Protein AF-M6GFG1-F1 (afdb_monomer_lite)

Organism: NCBI:txid1001590

pLDDT: mean 89.14, std 8.9, range [51.75, 98.5]

Sequence (335 aa):
MTEHFSYLADSPSADQTLRLFIDKIDKQEMEIDEENFELNLYFKDYDLILKCGPPISQLPTEYLNWPVSFQEKLAKHEYIKIDEYDLYLGDHGGFLPNYLTNAGKNWPAHASDVYSPLTESNNWWIYSPEEKNSLGEKQLYFFDHSLGVPETSGDINIGALFLNRLKNIFEEEDINRQNEPLITRIVTDVIAETYQQLDHFLTSSKYTEAKSFAITKITELKNDFRTRHEADKINGVSLEKNFPERFVADLLALAANTKDVECFQMAFGLLEGDLKNPRIHFNAACYHALTNNKESLLKSVRLARALGQPSSSFRMERDFKEFRRDPDFEKAISS

Structure (mmCIF, N/CA/C/O backbone):
data_AF-M6GFG1-F1
#
_entry.id   AF-M6GFG1-F1
#
loop_
_atom_site.group_PDB
_atom_site.id
_atom_site.type_symbol
_atom_site.label_atom_id
_atom_site.label_alt_id
_atom_site.label_comp_id
_atom_site.label_asym_id
_atom_site.label_entity_id
_atom_site.label_seq_id
_atom_site.pdbx_PDB_ins_code
_atom_site.Cartn_x
_atom_site.Cartn_y
_atom_site.Cartn_z
_atom_site.occupancy
_atom_site.B_iso_or_equiv
_atom_site.auth_seq_id
_atom_site.auth_comp_id
_atom_site.auth_asym_id
_atom_site.auth_atom_id
_atom_site.pdbx_PDB_model_num
ATOM 1 N N . MET A 1 1 ? 7.551 9.973 19.229 1.00 84.50 1 MET A N 1
ATOM 2 C CA . MET A 1 1 ? 6.690 9.008 18.508 1.00 84.50 1 MET A CA 1
ATOM 3 C C . MET A 1 1 ? 5.608 8.410 19.391 1.00 84.50 1 MET A C 1
ATOM 5 O O . MET A 1 1 ? 4.460 8.704 19.120 1.00 84.50 1 MET A O 1
ATOM 9 N N . THR A 1 2 ? 5.912 7.645 20.449 1.00 90.56 2 THR A N 1
ATOM 10 C CA . THR A 1 2 ? 4.858 7.084 21.326 1.00 90.56 2 THR A CA 1
ATOM 11 C C . THR A 1 2 ? 3.934 8.162 21.894 1.00 90.56 2 THR A C 1
ATOM 13 O O . THR A 1 2 ? 2.724 8.014 21.842 1.00 90.56 2 THR A O 1
ATOM 16 N N . GLU A 1 3 ? 4.494 9.284 22.352 1.00 93.00 3 GLU A N 1
ATOM 17 C CA . GLU A 1 3 ? 3.710 10.445 22.795 1.00 93.00 3 GLU A CA 1
ATOM 18 C C . GLU A 1 3 ? 2.869 11.051 21.661 1.00 93.00 3 GLU A C 1
ATOM 20 O O . GLU A 1 3 ? 1.694 11.345 21.859 1.00 93.00 3 GLU A O 1
ATOM 25 N N . HIS A 1 4 ? 3.440 11.161 20.455 1.00 93.75 4 HIS A N 1
ATOM 26 C CA . HIS A 1 4 ? 2.755 11.695 19.272 1.00 93.75 4 HIS A CA 1
ATOM 27 C C . HIS A 1 4 ? 1.515 10.875 18.908 1.00 93.75 4 HIS A C 1
ATOM 29 O O . HIS A 1 4 ? 0.481 11.464 18.636 1.00 93.75 4 HIS A O 1
ATOM 35 N N . PHE A 1 5 ? 1.602 9.543 18.975 1.00 96.50 5 PHE A N 1
ATOM 36 C CA . PHE A 1 5 ? 0.506 8.615 18.668 1.00 96.50 5 PHE A CA 1
ATOM 37 C C . PHE A 1 5 ? -0.324 8.192 19.893 1.00 96.50 5 PHE A C 1
ATOM 39 O O . PHE A 1 5 ? -1.181 7.319 19.779 1.00 96.50 5 PHE A O 1
ATOM 46 N N . SER A 1 6 ? -0.107 8.796 21.067 1.00 96.31 6 SER A N 1
ATOM 47 C CA . SER A 1 6 ? -0.808 8.417 22.308 1.00 96.31 6 SER A CA 1
ATOM 48 C C . SER A 1 6 ? -2.330 8.561 22.225 1.00 96.31 6 SER A C 1
ATOM 50 O O . SER A 1 6 ? -3.046 7.810 22.877 1.00 96.31 6 SER A O 1
ATOM 52 N N . TYR A 1 7 ? -2.830 9.438 21.350 1.00 95.69 7 TYR A N 1
ATOM 53 C CA . TYR A 1 7 ? -4.257 9.602 21.061 1.00 95.69 7 TYR A CA 1
ATOM 54 C C . TYR A 1 7 ? -4.913 8.335 20.473 1.00 95.69 7 TYR A C 1
ATOM 56 O O . TYR A 1 7 ? -6.136 8.249 20.412 1.00 95.69 7 TYR A O 1
ATOM 64 N N . LEU A 1 8 ? -4.136 7.347 20.005 1.00 97.25 8 LEU A N 1
ATOM 65 C CA . LEU A 1 8 ? -4.639 6.029 19.604 1.00 97.25 8 LEU A CA 1
ATOM 66 C C . LEU A 1 8 ? -4.894 5.106 20.805 1.00 97.25 8 LEU A C 1
ATOM 68 O O . LEU A 1 8 ? -5.713 4.204 20.702 1.00 97.25 8 LEU A O 1
ATOM 72 N N . ALA A 1 9 ? -4.233 5.317 21.942 1.00 96.75 9 ALA A N 1
ATOM 73 C CA . ALA A 1 9 ? -4.402 4.504 23.144 1.00 96.75 9 ALA A CA 1
ATOM 74 C C . ALA A 1 9 ? -5.570 5.013 24.014 1.00 96.75 9 ALA A C 1
ATOM 76 O O . ALA A 1 9 ? -5.409 5.333 25.186 1.00 96.75 9 ALA A O 1
ATOM 77 N N . ASP A 1 10 ? -6.763 5.097 23.423 1.00 96.00 10 ASP A N 1
ATOM 78 C CA . ASP A 1 10 ? -7.965 5.713 24.010 1.00 96.00 10 ASP A CA 1
ATOM 79 C C . ASP A 1 10 ? -8.865 4.737 24.793 1.00 96.00 10 ASP A C 1
ATOM 81 O O . ASP A 1 10 ? -9.985 5.084 25.165 1.00 96.00 10 ASP A O 1
ATOM 85 N N . SER A 1 11 ? -8.392 3.512 25.049 1.00 95.75 11 SER A N 1
ATOM 86 C CA . SER A 1 11 ? -9.090 2.485 25.837 1.00 95.75 11 SER A CA 1
ATOM 87 C C . SER A 1 11 ? -8.118 1.731 26.754 1.00 95.75 11 SER A C 1
ATOM 89 O O . SER A 1 11 ? -6.913 1.704 26.478 1.00 95.75 11 SER A O 1
ATOM 91 N N . PRO A 1 12 ? -8.604 1.070 27.825 1.00 92.31 12 PRO A N 1
ATOM 92 C CA . PRO A 1 12 ? -7.760 0.268 28.706 1.00 92.31 12 PRO A CA 1
ATOM 93 C C . PRO A 1 12 ? -6.881 -0.731 27.941 1.00 92.31 12 PRO A C 1
ATOM 95 O O . PRO A 1 12 ? -7.317 -1.352 26.975 1.00 92.31 12 PRO A O 1
ATOM 98 N N . SER A 1 13 ? -5.634 -0.886 28.391 1.00 86.69 13 SER A N 1
ATOM 99 C CA . SER A 1 13 ? -4.621 -1.786 27.810 1.00 86.69 13 SER A CA 1
ATOM 100 C C . SER A 1 13 ? -4.095 -1.416 26.413 1.00 86.69 13 SER A C 1
ATOM 102 O O . SER A 1 13 ? -3.121 -2.028 25.968 1.00 86.69 13 SER A O 1
ATOM 104 N N . ALA A 1 14 ? -4.634 -0.387 25.751 1.00 94.38 14 ALA A N 1
ATOM 105 C CA . ALA A 1 14 ? -4.185 0.029 24.421 1.00 94.38 14 ALA A CA 1
ATOM 106 C C . ALA A 1 14 ? -2.756 0.609 24.409 1.00 94.38 14 ALA A C 1
ATOM 108 O O . ALA A 1 14 ? -2.054 0.488 23.406 1.00 94.38 14 ALA A O 1
ATOM 109 N N . ASP A 1 15 ? -2.275 1.153 25.535 1.00 94.62 15 ASP A N 1
ATOM 110 C CA . ASP A 1 15 ? -0.899 1.650 25.686 1.00 94.62 15 ASP A CA 1
ATOM 111 C C . ASP A 1 15 ? 0.164 0.595 25.360 1.00 94.62 15 ASP A C 1
ATOM 113 O O . ASP A 1 15 ? 1.217 0.908 24.797 1.00 94.62 15 ASP A O 1
ATOM 117 N N . GLN A 1 16 ? -0.085 -0.663 25.735 1.00 92.94 16 GLN A N 1
ATOM 118 C CA . GLN A 1 16 ? 0.856 -1.749 25.476 1.00 92.94 16 GLN A CA 1
ATOM 119 C C . GLN A 1 16 ? 0.898 -2.076 23.982 1.00 92.94 16 GLN A C 1
ATOM 121 O O . GLN A 1 16 ? 1.985 -2.202 23.418 1.00 92.94 16 GLN A O 1
ATOM 126 N N . THR A 1 17 ? -0.267 -2.156 23.335 1.00 93.94 17 THR A N 1
ATOM 127 C CA . THR A 1 17 ? -0.373 -2.385 21.889 1.00 93.94 17 THR A CA 1
ATOM 128 C C . THR A 1 17 ? 0.273 -1.245 21.104 1.00 93.94 17 THR A C 1
ATOM 130 O O . THR A 1 17 ? 1.043 -1.503 20.182 1.00 93.94 17 THR A O 1
ATOM 133 N N . LEU A 1 18 ? 0.062 0.009 21.522 1.00 96.75 18 LEU A N 1
ATOM 134 C CA . LEU A 1 18 ? 0.711 1.171 20.917 1.00 96.75 18 LEU A CA 1
ATOM 135 C C . LEU A 1 18 ? 2.239 1.079 21.000 1.00 96.75 18 LEU A C 1
ATOM 137 O O . LEU A 1 18 ? 2.927 1.372 20.028 1.00 96.75 18 LEU A O 1
ATOM 141 N N . ARG A 1 19 ? 2.803 0.670 22.141 1.00 94.69 19 ARG A N 1
ATOM 142 C CA . ARG A 1 19 ? 4.264 0.523 22.274 1.00 94.69 19 ARG A CA 1
ATOM 143 C C . ARG A 1 19 ? 4.815 -0.546 21.335 1.00 94.69 19 ARG A C 1
ATOM 145 O O . ARG A 1 19 ? 5.785 -0.269 20.639 1.00 94.69 19 ARG A O 1
ATOM 152 N N . LEU A 1 20 ? 4.164 -1.709 21.269 1.00 90.94 20 LEU A N 1
ATOM 153 C CA . LEU A 1 20 ? 4.550 -2.787 20.350 1.00 90.94 20 LEU A CA 1
ATOM 154 C C . LEU A 1 20 ? 4.527 -2.318 18.892 1.00 90.94 20 LEU A C 1
ATOM 156 O O . LEU A 1 20 ? 5.454 -2.597 18.137 1.00 90.94 20 LEU A O 1
ATOM 160 N N . PHE A 1 21 ? 3.491 -1.567 18.522 1.00 92.69 21 PHE A N 1
ATOM 161 C CA . PHE A 1 21 ? 3.371 -0.940 17.215 1.00 92.69 21 PHE A CA 1
ATOM 162 C C . PHE A 1 21 ? 4.530 0.034 16.928 1.00 92.69 21 PHE A C 1
ATOM 164 O O . PHE A 1 21 ? 5.210 -0.085 15.912 1.00 92.69 21 PHE A O 1
ATOM 171 N N . ILE A 1 22 ? 4.813 0.962 17.849 1.00 94.50 22 ILE A N 1
ATOM 172 C CA . ILE A 1 22 ? 5.874 1.970 17.685 1.00 94.50 22 ILE A CA 1
ATOM 173 C C . ILE A 1 22 ? 7.273 1.336 17.604 1.00 94.50 22 ILE A C 1
ATOM 175 O O . ILE A 1 22 ? 8.146 1.870 16.916 1.00 94.50 22 ILE A O 1
ATOM 179 N N . ASP A 1 23 ? 7.504 0.214 18.286 1.00 92.81 23 ASP A N 1
ATOM 180 C CA . ASP A 1 23 ? 8.788 -0.496 18.259 1.00 92.81 23 ASP A CA 1
ATOM 181 C C . ASP A 1 23 ? 9.062 -1.183 16.908 1.00 92.81 23 ASP A C 1
ATOM 183 O O . ASP A 1 23 ? 10.230 -1.306 16.507 1.00 92.81 23 ASP A O 1
ATOM 187 N N . LYS A 1 24 ? 7.996 -1.562 16.185 1.00 92.00 24 LYS A N 1
ATOM 188 C CA . LYS A 1 24 ? 8.064 -2.129 14.830 1.00 92.00 24 LYS A CA 1
ATOM 189 C C . LYS A 1 24 ? 8.346 -1.089 13.746 1.00 92.00 24 LYS A C 1
ATOM 191 O O . LYS A 1 24 ? 8.739 -1.485 12.661 1.00 92.00 24 LYS A O 1
ATOM 196 N N . ILE A 1 25 ? 8.201 0.212 14.001 1.00 93.12 25 ILE A N 1
ATOM 197 C CA . ILE A 1 25 ? 8.493 1.241 12.988 1.00 93.12 25 ILE A CA 1
ATOM 198 C C . ILE A 1 25 ? 10.004 1.364 12.760 1.00 93.12 25 ILE A C 1
ATOM 200 O O . ILE A 1 25 ? 10.790 1.467 13.716 1.00 93.12 25 ILE A O 1
ATOM 204 N N . ASP A 1 26 ? 10.407 1.407 11.491 1.00 90.19 26 ASP A N 1
ATOM 205 C CA . ASP A 1 26 ? 11.731 1.851 11.091 1.00 90.19 26 ASP A CA 1
ATOM 206 C C . ASP A 1 26 ? 11.793 3.378 11.099 1.00 90.19 26 ASP A C 1
ATOM 208 O O . ASP A 1 26 ? 11.208 4.076 10.278 1.00 90.19 26 ASP A O 1
ATOM 212 N N . LYS A 1 27 ? 12.504 3.905 12.091 1.00 87.75 27 LYS A N 1
ATOM 213 C CA . LYS A 1 27 ? 12.604 5.346 12.330 1.00 87.75 27 LYS A CA 1
ATOM 214 C C . LYS A 1 27 ? 13.580 6.031 11.376 1.00 87.75 27 LYS A C 1
ATOM 216 O O . LYS A 1 27 ? 13.608 7.257 11.364 1.00 87.75 27 LYS A O 1
ATOM 221 N N . GLN A 1 28 ? 14.418 5.270 10.669 1.00 85.06 28 GLN A N 1
ATOM 222 C CA . GLN A 1 28 ? 15.390 5.822 9.722 1.00 85.06 28 GLN A CA 1
ATOM 223 C C . GLN A 1 28 ? 14.754 6.092 8.358 1.00 85.06 28 GLN A C 1
ATOM 225 O O . GLN A 1 28 ? 15.144 7.052 7.705 1.00 85.06 28 GLN A O 1
ATOM 230 N N . GLU A 1 29 ? 13.736 5.310 8.000 1.00 82.88 29 GLU A N 1
ATOM 231 C CA . GLU A 1 29 ? 13.030 5.390 6.715 1.00 82.88 29 GLU A CA 1
ATOM 232 C C . GLU A 1 29 ? 11.776 6.279 6.768 1.00 82.88 29 GLU A C 1
ATOM 234 O O . GLU A 1 29 ? 11.078 6.436 5.777 1.00 82.88 29 GLU A O 1
ATOM 239 N N . MET A 1 30 ? 11.453 6.875 7.920 1.00 89.12 30 MET A N 1
ATOM 240 C CA . MET A 1 30 ? 10.313 7.790 8.025 1.00 89.12 30 MET A CA 1
ATOM 241 C C . MET A 1 30 ? 10.480 9.000 7.101 1.00 89.12 30 MET A C 1
ATOM 243 O O . MET A 1 30 ? 11.496 9.695 7.163 1.00 89.12 30 MET A O 1
ATOM 247 N N . GLU A 1 31 ? 9.434 9.334 6.352 1.00 91.81 31 GLU A N 1
ATOM 248 C CA . GLU A 1 31 ? 9.452 10.471 5.433 1.00 91.81 31 GLU A CA 1
ATOM 249 C C . GLU A 1 31 ? 8.121 11.225 5.408 1.00 91.81 31 GLU A C 1
ATOM 251 O O . GLU A 1 31 ? 7.102 10.766 5.930 1.00 91.81 31 GLU A O 1
ATOM 256 N N . ILE A 1 32 ? 8.149 12.409 4.800 1.00 92.12 32 ILE A N 1
ATOM 257 C CA . ILE A 1 32 ? 6.954 13.185 4.483 1.00 92.12 32 ILE A CA 1
ATOM 258 C C . ILE A 1 32 ? 6.795 13.159 2.967 1.00 92.12 32 ILE A C 1
ATOM 260 O O . ILE A 1 32 ? 7.682 13.626 2.254 1.00 92.12 32 ILE A O 1
ATOM 264 N N . ASP A 1 33 ? 5.663 12.651 2.494 1.00 87.69 33 ASP A N 1
ATOM 265 C CA . ASP A 1 33 ? 5.237 12.824 1.110 1.00 87.69 33 ASP A CA 1
ATOM 266 C C . ASP A 1 33 ? 4.810 14.286 0.923 1.00 87.69 33 ASP A C 1
ATOM 268 O O . ASP A 1 33 ? 3.781 14.722 1.443 1.00 87.69 33 ASP A O 1
ATOM 272 N N . GLU A 1 34 ? 5.622 15.068 0.210 1.00 86.94 34 GLU A N 1
ATOM 273 C CA . GLU A 1 34 ? 5.354 16.489 -0.033 1.00 86.94 34 GLU A CA 1
ATOM 274 C C . GLU A 1 34 ? 4.187 16.737 -1.002 1.00 86.94 34 GLU A C 1
ATOM 276 O O . GLU A 1 34 ? 3.628 17.835 -1.002 1.00 86.94 34 GLU A O 1
ATOM 281 N N . GLU A 1 35 ? 3.812 15.756 -1.829 1.00 82.06 35 GLU A N 1
ATOM 282 C CA . GLU A 1 35 ? 2.700 15.884 -2.776 1.00 82.06 35 GLU A CA 1
ATOM 283 C C . GLU A 1 35 ? 1.358 15.725 -2.056 1.00 82.06 35 GLU A C 1
ATOM 285 O O . GLU A 1 35 ? 0.447 16.534 -2.251 1.00 82.06 35 GLU A O 1
ATOM 290 N N . ASN A 1 36 ? 1.258 14.718 -1.184 1.00 81.56 36 ASN A N 1
ATOM 291 C CA . ASN A 1 36 ? 0.025 14.395 -0.459 1.00 81.56 36 ASN A CA 1
ATOM 292 C C . ASN A 1 36 ? -0.014 14.939 0.979 1.00 81.56 36 ASN A C 1
ATOM 294 O O . ASN A 1 36 ? -1.049 14.855 1.642 1.00 81.56 36 ASN A O 1
ATOM 298 N N . PHE A 1 37 ? 1.087 15.528 1.456 1.00 91.94 37 PHE A N 1
ATOM 299 C CA . PHE A 1 37 ? 1.281 15.982 2.839 1.00 91.94 37 PHE A CA 1
ATOM 300 C C . PHE A 1 37 ? 1.085 14.859 3.876 1.00 91.94 37 PHE A C 1
ATOM 302 O O . PHE A 1 37 ? 0.607 15.103 4.987 1.00 91.94 37 PHE A O 1
ATOM 309 N N . GLU A 1 38 ? 1.456 13.630 3.511 1.00 95.00 38 GLU A N 1
ATOM 310 C CA . GLU A 1 38 ? 1.345 12.440 4.359 1.00 95.00 38 GLU A CA 1
ATOM 311 C C . GLU A 1 38 ? 2.656 12.189 5.119 1.00 95.00 38 GLU A C 1
ATOM 313 O O . GLU A 1 38 ? 3.750 12.313 4.573 1.00 95.00 38 GLU A O 1
ATOM 318 N N . LEU A 1 39 ? 2.556 11.804 6.393 1.00 96.38 39 LEU A N 1
ATOM 319 C CA . LEU A 1 39 ? 3.663 11.191 7.128 1.00 96.38 39 LEU A CA 1
ATOM 320 C C . LEU A 1 39 ? 3.654 9.684 6.854 1.00 96.38 39 LEU A C 1
ATOM 322 O O . LEU A 1 39 ? 2.731 8.990 7.290 1.00 96.38 39 LEU A O 1
ATOM 326 N N . ASN A 1 40 ? 4.706 9.187 6.208 1.00 95.12 40 ASN A N 1
ATOM 327 C CA . ASN A 1 40 ? 4.873 7.775 5.881 1.00 95.12 40 ASN A CA 1
ATOM 328 C C . ASN A 1 40 ? 5.766 7.095 6.922 1.00 95.12 40 ASN A C 1
ATOM 330 O O . ASN A 1 40 ? 6.894 7.522 7.188 1.00 95.12 40 ASN A O 1
ATOM 334 N N . LEU A 1 41 ? 5.242 6.036 7.540 1.00 95.31 41 LEU A N 1
ATOM 335 C CA . LEU A 1 41 ? 5.942 5.232 8.537 1.00 95.31 41 LEU A CA 1
ATOM 336 C C . LEU A 1 41 ? 6.103 3.805 8.018 1.00 95.31 41 LEU A C 1
ATOM 338 O O . LEU A 1 41 ? 5.120 3.088 7.844 1.00 95.31 41 LEU A O 1
ATOM 342 N N . TYR A 1 42 ? 7.348 3.392 7.826 1.00 91.00 42 TYR A N 1
ATOM 343 C CA . TYR A 1 42 ? 7.696 2.059 7.346 1.00 91.00 42 TYR A CA 1
ATOM 344 C C . TYR A 1 42 ? 7.855 1.095 8.520 1.00 91.00 42 TYR A C 1
ATOM 346 O O . TYR A 1 42 ? 8.395 1.465 9.568 1.00 91.00 42 TYR A O 1
ATOM 354 N N . PHE A 1 43 ? 7.397 -0.147 8.372 1.00 89.25 43 PHE A N 1
ATOM 355 C CA . PHE A 1 43 ? 7.592 -1.175 9.393 1.00 89.25 43 PHE A CA 1
ATOM 356 C C . PHE A 1 43 ? 8.848 -2.000 9.123 1.00 89.25 43 PHE A C 1
ATOM 358 O O . PHE A 1 43 ? 9.072 -2.490 8.023 1.00 89.25 43 PHE A O 1
ATOM 365 N N . LYS A 1 44 ? 9.657 -2.216 10.160 1.00 84.12 44 LYS A N 1
ATOM 366 C CA . LYS A 1 44 ? 10.796 -3.134 10.105 1.00 84.12 44 LYS A CA 1
ATOM 367 C C . LYS A 1 44 ? 10.308 -4.520 9.780 1.00 84.12 44 LYS A C 1
ATOM 369 O O . LYS A 1 44 ? 9.344 -4.987 10.377 1.00 84.12 44 LYS A O 1
ATOM 374 N N . ASP A 1 45 ? 11.025 -5.176 8.889 1.00 80.12 45 ASP A N 1
ATOM 375 C CA . ASP A 1 45 ? 10.728 -6.515 8.422 1.00 80.12 45 ASP A CA 1
ATOM 376 C C . ASP A 1 45 ? 9.418 -6.624 7.630 1.00 80.12 45 ASP A C 1
ATOM 378 O O . ASP A 1 45 ? 9.256 -7.659 7.012 1.00 80.12 45 ASP A O 1
ATOM 382 N N . TYR A 1 46 ? 8.494 -5.650 7.595 1.00 81.88 46 TYR A N 1
ATOM 383 C CA . TYR A 1 46 ? 7.223 -5.728 6.851 1.00 81.88 46 TYR A CA 1
ATOM 384 C C . TYR A 1 46 ? 7.190 -4.742 5.687 1.00 81.88 46 TYR A C 1
ATOM 386 O O . TYR A 1 46 ? 7.472 -3.565 5.871 1.00 81.88 46 TYR A O 1
ATOM 394 N N . ASP A 1 47 ? 6.782 -5.207 4.501 1.00 80.38 47 ASP A N 1
ATOM 395 C CA . ASP A 1 47 ? 6.514 -4.320 3.361 1.00 80.38 47 ASP A CA 1
ATOM 396 C C . ASP A 1 47 ? 5.139 -3.668 3.517 1.00 80.38 47 ASP A C 1
ATOM 398 O O . ASP A 1 47 ? 4.191 -3.964 2.798 1.00 80.38 47 ASP A O 1
ATOM 402 N N . LEU A 1 48 ? 5.014 -2.861 4.566 1.00 86.44 48 LEU A N 1
ATOM 403 C CA . LEU A 1 48 ? 3.807 -2.134 4.914 1.00 86.44 48 LEU A CA 1
ATOM 404 C C . LEU A 1 48 ? 4.186 -0.697 5.243 1.00 86.44 48 LEU A C 1
ATOM 406 O O . LEU A 1 48 ? 5.166 -0.441 5.953 1.00 86.44 48 LEU A O 1
ATOM 410 N N . ILE A 1 49 ? 3.364 0.230 4.763 1.00 92.94 49 ILE A N 1
ATOM 411 C CA . ILE A 1 49 ? 3.519 1.658 5.012 1.00 92.94 49 ILE A CA 1
ATOM 412 C C . ILE A 1 49 ? 2.268 2.140 5.736 1.00 92.94 49 ILE A C 1
ATOM 414 O O . ILE A 1 49 ? 1.157 2.039 5.219 1.00 92.94 49 ILE A O 1
ATOM 418 N N . LEU A 1 50 ? 2.442 2.695 6.935 1.00 96.25 50 LEU A N 1
ATOM 419 C CA . LEU A 1 50 ? 1.377 3.440 7.592 1.00 96.25 50 LEU A CA 1
ATOM 420 C C . LEU A 1 50 ? 1.433 4.893 7.132 1.00 96.25 50 LEU A C 1
ATOM 422 O O . LEU A 1 50 ? 2.358 5.628 7.485 1.00 96.25 50 LEU A O 1
ATOM 426 N N . LYS A 1 51 ? 0.417 5.307 6.382 1.00 97.38 51 LYS A N 1
ATOM 427 C CA . LYS A 1 51 ? 0.290 6.666 5.858 1.00 97.38 51 LYS A CA 1
ATOM 428 C C . LYS A 1 51 ? -0.626 7.470 6.761 1.00 97.38 51 LYS A C 1
ATOM 430 O O . LYS A 1 51 ? -1.770 7.079 6.997 1.00 97.38 51 LYS A O 1
ATOM 435 N N . CYS A 1 52 ? -0.124 8.578 7.288 1.00 98.06 52 CYS A N 1
ATOM 436 C CA . CYS A 1 52 ? -0.870 9.433 8.203 1.00 98.06 52 CYS A CA 1
ATOM 437 C C . CYS A 1 52 ? -1.105 10.795 7.550 1.00 98.06 52 CYS A C 1
ATOM 439 O O . CYS A 1 52 ? -0.149 11.528 7.295 1.00 98.06 52 CYS A O 1
ATOM 441 N N . GLY A 1 53 ? -2.368 11.146 7.318 1.00 97.06 53 GLY A N 1
ATOM 442 C CA . GLY A 1 53 ? -2.755 12.422 6.726 1.00 97.06 53 GLY A CA 1
ATOM 443 C C . GLY A 1 53 ? -2.415 13.627 7.611 1.00 97.06 53 GLY A C 1
ATOM 444 O O . GLY A 1 53 ? -2.120 13.471 8.807 1.00 97.06 53 GLY A O 1
ATOM 445 N N . PRO A 1 54 ? -2.467 14.845 7.050 1.00 95.31 54 PRO A N 1
ATOM 446 C CA . PRO A 1 54 ? -2.197 16.067 7.795 1.00 95.31 54 PRO A CA 1
ATOM 447 C C . PRO A 1 54 ? -3.253 16.311 8.894 1.00 95.31 54 PRO A C 1
ATOM 449 O O . PRO A 1 54 ? -4.370 15.802 8.818 1.00 95.31 54 PRO A O 1
ATOM 452 N N . PRO A 1 55 ? -2.934 17.084 9.946 1.00 94.88 55 PRO A N 1
ATOM 453 C CA . PRO A 1 55 ? -3.890 17.412 11.002 1.00 94.88 55 PRO A CA 1
ATOM 454 C C . PRO A 1 55 ? -4.990 18.368 10.522 1.00 94.88 55 PRO A C 1
ATOM 456 O O . PRO A 1 55 ? -4.716 19.368 9.849 1.00 94.88 55 PRO A O 1
ATOM 459 N N . ILE A 1 56 ? -6.220 18.168 11.002 1.00 93.44 56 ILE A N 1
ATOM 460 C CA . ILE A 1 56 ? -7.301 19.146 10.847 1.00 93.44 56 ILE A CA 1
ATOM 461 C C . ILE A 1 56 ? -7.125 20.260 11.887 1.00 93.44 56 ILE A C 1
ATOM 463 O O . ILE A 1 56 ? -7.462 20.113 13.061 1.00 93.44 56 ILE A O 1
ATOM 467 N N . SER A 1 57 ? -6.610 21.411 11.447 1.00 86.00 57 SER A N 1
ATOM 468 C CA . SER A 1 57 ? -6.327 22.556 12.334 1.00 86.00 57 SER A CA 1
ATOM 469 C C . SER A 1 57 ? -7.588 23.213 12.912 1.00 86.00 57 SER A C 1
ATOM 471 O O . SER A 1 57 ? -7.557 23.753 14.016 1.00 86.00 57 SER A O 1
ATOM 473 N N . GLN A 1 58 ? -8.698 23.178 12.173 1.00 89.94 58 GLN A N 1
ATOM 474 C CA . GLN A 1 58 ? -9.997 23.676 12.616 1.00 89.94 58 GLN A CA 1
ATOM 475 C C . GLN A 1 58 ? -11.068 22.668 12.216 1.00 89.94 58 GLN A C 1
ATOM 477 O O . GLN A 1 58 ? -11.423 22.591 11.045 1.00 89.94 58 GLN A O 1
ATOM 482 N N . LEU A 1 59 ? -11.567 21.907 13.194 1.00 88.44 59 LEU A N 1
ATOM 483 C CA . LEU A 1 59 ? -12.596 20.886 12.994 1.00 88.44 59 LEU A CA 1
ATOM 484 C C . LEU A 1 59 ? -13.872 21.492 12.380 1.00 88.44 59 LEU A C 1
ATOM 486 O O . LEU A 1 59 ? -14.477 22.383 12.991 1.00 88.44 59 LEU A O 1
ATOM 490 N N . PRO A 1 60 ? -14.304 21.013 11.198 1.00 90.12 60 PRO A N 1
ATOM 491 C CA . PRO A 1 60 ? -15.618 21.329 10.650 1.00 90.12 60 PRO A CA 1
ATOM 492 C C . PRO A 1 60 ? -16.766 20.982 11.608 1.00 90.12 60 PRO A C 1
ATOM 494 O O . PRO A 1 60 ? -16.677 20.059 12.418 1.00 90.12 60 PRO A O 1
ATOM 497 N N . THR A 1 61 ? -17.881 21.711 11.503 1.00 89.75 61 THR A N 1
ATOM 498 C CA . THR A 1 61 ? -19.026 21.569 12.422 1.00 89.75 61 THR A CA 1
ATOM 499 C C . THR A 1 61 ? -19.691 20.194 12.372 1.00 89.75 61 THR A C 1
ATOM 501 O O . THR A 1 61 ? -20.307 19.785 13.351 1.00 89.75 61 THR A O 1
ATOM 504 N N . GLU A 1 62 ? -19.568 19.476 11.256 1.00 87.00 62 GLU A N 1
ATOM 505 C CA . GLU A 1 62 ? -20.075 18.106 11.098 1.00 87.00 62 GLU A CA 1
ATOM 506 C C . GLU A 1 62 ? -19.382 17.094 12.023 1.00 87.00 62 GLU A C 1
ATOM 508 O O . GLU A 1 62 ? -20.021 16.144 12.475 1.00 87.00 62 GLU A O 1
ATOM 513 N N . TYR A 1 63 ? -18.130 17.347 12.418 1.00 89.44 63 TYR A N 1
ATOM 514 C CA . TYR A 1 63 ? -17.401 16.473 13.339 1.00 89.44 63 TYR A CA 1
ATOM 515 C C . TYR A 1 63 ? -17.783 16.668 14.808 1.00 89.44 63 TYR A C 1
ATOM 517 O O . TYR A 1 63 ? -17.452 15.828 15.641 1.00 89.44 63 TYR A O 1
ATOM 525 N N . LEU A 1 64 ? -18.531 17.723 15.152 1.00 86.88 64 LEU A N 1
ATOM 526 C CA . LEU A 1 64 ? -18.924 18.000 16.541 1.00 86.88 64 LEU A CA 1
ATOM 527 C C . LEU A 1 64 ? -19.836 16.915 17.140 1.00 86.88 64 LEU A C 1
ATOM 529 O O . LEU A 1 64 ? -19.920 16.795 18.361 1.00 86.88 64 LEU A O 1
ATOM 533 N N . ASN A 1 65 ? -20.499 16.119 16.293 1.00 86.00 65 ASN A N 1
ATOM 534 C CA . ASN A 1 65 ? -21.363 15.005 16.703 1.00 86.00 65 ASN A CA 1
ATOM 535 C C . ASN A 1 65 ? -20.632 13.653 16.795 1.00 86.00 65 ASN A C 1
ATOM 537 O O . ASN A 1 65 ? -21.235 12.650 17.208 1.00 86.00 65 ASN A O 1
ATOM 541 N N . TRP A 1 66 ? -19.361 13.605 16.397 1.00 91.38 66 TRP A N 1
ATOM 542 C CA . TRP A 1 66 ? -18.514 12.427 16.552 1.00 91.38 66 TRP A CA 1
ATOM 543 C C . TRP A 1 66 ? -17.976 12.343 17.987 1.00 91.38 66 TRP A C 1
ATOM 545 O O . TRP A 1 66 ? -17.962 13.354 18.695 1.00 91.38 66 TRP A O 1
ATOM 555 N N . PRO A 1 67 ? -17.539 11.164 18.457 1.00 93.81 67 PRO A N 1
ATOM 556 C CA . PRO A 1 67 ? -16.920 11.034 19.776 1.00 93.81 67 PRO A CA 1
ATOM 557 C C . PRO A 1 67 ? -15.703 11.941 19.961 1.00 93.81 67 PRO A C 1
ATOM 559 O O . PRO A 1 67 ? -15.007 12.269 18.999 1.00 93.81 67 PRO A O 1
ATOM 562 N N . VAL A 1 68 ? -15.439 12.340 21.207 1.00 92.75 68 VAL A N 1
ATOM 563 C CA . VAL A 1 68 ? -14.356 13.279 21.533 1.00 92.75 68 VAL A CA 1
ATOM 564 C C . VAL A 1 68 ? -13.003 12.670 21.173 1.00 92.75 68 VAL A C 1
ATOM 566 O O . VAL A 1 68 ? -12.186 13.347 20.556 1.00 92.75 68 VAL A O 1
ATOM 569 N N . SER A 1 69 ? -12.800 11.377 21.440 1.00 93.69 69 SER A N 1
ATOM 570 C CA . SER A 1 69 ? -11.579 10.657 21.057 1.00 93.69 69 SER A CA 1
ATOM 571 C C . SER A 1 69 ? -11.320 10.670 19.545 1.00 93.69 69 SER A C 1
ATOM 573 O O . SER A 1 69 ? -10.170 10.716 19.101 1.00 93.69 69 SER A O 1
ATOM 575 N N . PHE A 1 70 ? -12.379 10.665 18.730 1.00 95.69 70 PHE A N 1
ATOM 576 C CA . PHE A 1 70 ? -12.265 10.763 17.278 1.00 95.69 70 PHE A CA 1
ATOM 577 C C . PHE A 1 70 ? -11.949 12.194 16.833 1.00 95.69 70 PHE A C 1
ATOM 579 O O . PHE A 1 70 ? -11.106 12.402 15.967 1.00 95.69 70 PHE A O 1
ATOM 586 N N . GLN A 1 71 ? -12.551 13.201 17.467 1.00 94.94 71 GLN A N 1
ATOM 587 C CA . GLN A 1 71 ? -12.201 14.601 17.209 1.00 94.94 71 GLN A CA 1
ATOM 588 C C . GLN A 1 71 ? -10.727 14.889 17.554 1.00 94.94 71 GLN A C 1
ATOM 590 O O . GLN A 1 71 ? -10.025 15.549 16.788 1.00 94.94 71 GLN A O 1
ATOM 595 N N . GLU A 1 72 ? -10.228 14.350 18.672 1.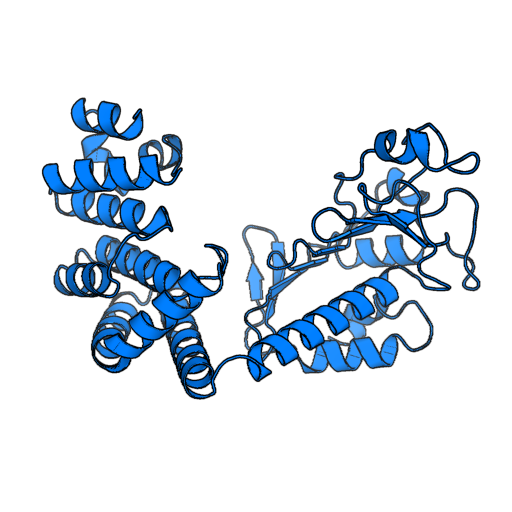00 93.44 72 GLU A N 1
ATOM 596 C CA . GLU A 1 72 ? -8.816 14.446 19.069 1.00 93.44 72 GLU A CA 1
ATOM 597 C C . GLU A 1 72 ? -7.876 13.775 18.056 1.00 93.44 72 GLU A C 1
ATOM 599 O O . GLU A 1 72 ? -6.795 14.303 17.785 1.00 93.44 72 GLU A O 1
ATOM 604 N N . LYS A 1 73 ? -8.301 12.653 17.455 1.00 95.19 73 LYS A N 1
ATOM 605 C CA . LYS A 1 73 ? -7.594 12.002 16.339 1.00 95.19 73 LYS A CA 1
ATOM 606 C C . LYS A 1 73 ? -7.455 12.921 15.145 1.00 95.19 73 LYS A C 1
ATOM 608 O O . LYS A 1 73 ? -6.331 13.174 14.723 1.00 95.19 73 LYS A O 1
ATOM 613 N N . LEU A 1 74 ? -8.571 13.451 14.649 1.00 95.44 74 LEU A N 1
ATOM 614 C CA . LEU A 1 74 ? -8.591 14.319 13.472 1.00 95.44 74 LEU A CA 1
ATOM 615 C C . LEU A 1 74 ? -7.703 15.559 13.649 1.00 95.44 74 LEU A C 1
ATOM 617 O O . LEU A 1 74 ? -7.061 16.012 12.704 1.00 95.44 74 LEU A O 1
ATOM 621 N N . ALA A 1 75 ? -7.595 16.080 14.875 1.00 94.12 75 ALA A N 1
ATOM 622 C CA . ALA A 1 75 ? -6.700 17.191 15.198 1.00 94.12 75 ALA A CA 1
ATOM 623 C C . ALA A 1 75 ? -5.198 16.837 15.114 1.00 94.12 75 ALA A C 1
ATOM 625 O O . ALA A 1 75 ? -4.351 17.733 15.106 1.00 94.12 75 ALA A O 1
ATOM 626 N N . LYS A 1 76 ? -4.845 15.547 15.084 1.00 95.44 76 LYS A N 1
ATOM 627 C CA . LYS A 1 76 ? -3.471 15.047 14.910 1.00 95.44 76 LYS A CA 1
ATOM 628 C C . LYS A 1 76 ? -3.223 14.533 13.501 1.00 95.44 76 LYS A C 1
ATOM 630 O O . LYS A 1 76 ? -2.191 14.867 12.929 1.00 95.44 76 LYS A O 1
ATOM 635 N N . HIS A 1 77 ? -4.158 13.753 12.977 1.00 96.75 77 HIS A N 1
ATOM 636 C CA . HIS A 1 77 ? -4.141 13.191 11.637 1.00 96.75 77 HIS A CA 1
ATOM 637 C C . HIS A 1 77 ? -5.581 13.048 11.147 1.00 96.75 77 HIS A C 1
ATOM 639 O O . HIS A 1 77 ? -6.378 12.363 11.787 1.00 96.75 77 HIS A O 1
ATOM 645 N N . GLU A 1 78 ? -5.906 13.681 10.019 1.00 96.12 78 GLU A N 1
ATOM 646 C CA . GLU A 1 78 ? -7.215 13.557 9.360 1.00 96.12 78 GLU A CA 1
ATOM 647 C C . GLU A 1 78 ? -7.560 12.094 9.054 1.00 96.12 78 GLU A C 1
ATOM 649 O O . GLU A 1 78 ? -8.708 11.676 9.196 1.00 96.12 78 GLU A O 1
ATOM 654 N N . TYR A 1 79 ? -6.550 11.304 8.695 1.00 97.56 79 TYR A N 1
ATOM 655 C CA . TYR A 1 79 ? -6.674 9.866 8.529 1.00 97.56 79 TYR A CA 1
ATOM 656 C C . TYR A 1 79 ? -5.371 9.136 8.833 1.00 97.56 79 TYR A C 1
ATOM 658 O O . TYR A 1 79 ? -4.283 9.716 8.834 1.00 97.56 79 TYR A O 1
ATOM 666 N N . ILE A 1 80 ? -5.489 7.830 9.046 1.00 98.31 80 ILE A N 1
ATOM 667 C CA . ILE A 1 80 ? -4.380 6.885 9.116 1.00 98.31 80 ILE A CA 1
ATOM 668 C C . ILE A 1 80 ? -4.772 5.653 8.300 1.00 98.31 80 ILE A C 1
ATOM 670 O O . ILE A 1 80 ? -5.834 5.082 8.546 1.00 98.31 80 ILE A O 1
ATOM 674 N N . LYS A 1 81 ? -3.936 5.228 7.350 1.00 97.19 81 LYS A N 1
ATOM 675 C CA . LYS A 1 81 ? -4.257 4.104 6.460 1.00 97.19 81 LYS A CA 1
ATOM 676 C C . LYS A 1 81 ? -3.077 3.173 6.181 1.00 97.19 81 LYS A C 1
ATOM 678 O O . LYS A 1 81 ? -1.921 3.582 6.288 1.00 97.19 81 LYS A O 1
ATOM 683 N N . ILE A 1 82 ? -3.407 1.937 5.812 1.00 96.00 82 ILE A N 1
ATOM 684 C CA . ILE A 1 82 ? -2.517 0.953 5.184 1.00 96.00 82 ILE A CA 1
ATOM 685 C C . ILE A 1 82 ? -3.225 0.492 3.912 1.00 96.00 82 ILE A C 1
ATOM 687 O O . ILE A 1 82 ? -4.243 -0.202 3.989 1.00 96.00 82 ILE A O 1
ATOM 691 N N . ASP A 1 83 ? -2.701 0.899 2.757 1.00 89.12 83 ASP A N 1
ATOM 692 C CA . ASP A 1 83 ? -3.348 0.653 1.465 1.00 89.12 83 ASP A CA 1
ATOM 693 C C . ASP A 1 83 ? -3.393 -0.856 1.155 1.00 89.12 83 ASP A C 1
ATOM 695 O O . ASP A 1 83 ? -4.400 -1.364 0.678 1.00 89.12 83 ASP A O 1
ATOM 699 N N . GLU A 1 84 ? -2.358 -1.613 1.536 1.00 86.00 84 GLU A N 1
ATOM 700 C CA . GLU A 1 84 ? -2.226 -3.055 1.281 1.00 86.00 84 GLU A CA 1
ATOM 701 C C . GLU A 1 84 ? -3.303 -3.932 1.943 1.00 86.00 84 GLU A C 1
ATOM 703 O O . GLU A 1 84 ? -3.400 -5.125 1.621 1.00 86.00 84 GLU A O 1
ATOM 708 N N . TYR A 1 85 ? -4.048 -3.365 2.893 1.00 89.75 85 TYR A N 1
ATOM 709 C CA . TYR A 1 85 ? -5.120 -4.009 3.654 1.00 89.75 85 TYR A CA 1
ATOM 710 C C . TYR A 1 85 ? -6.469 -3.299 3.492 1.00 89.75 85 TYR A C 1
ATOM 712 O O . TYR A 1 85 ? -7.430 -3.663 4.169 1.00 89.75 85 TYR A O 1
ATOM 720 N N . ASP A 1 86 ? -6.553 -2.275 2.632 1.00 92.56 86 ASP A N 1
ATOM 721 C CA . ASP A 1 86 ? -7.708 -1.375 2.543 1.00 92.56 86 ASP A CA 1
ATOM 722 C C . ASP A 1 86 ? -8.148 -0.847 3.926 1.00 92.56 86 ASP A C 1
ATOM 724 O O . ASP A 1 86 ? -9.336 -0.617 4.170 1.00 92.56 86 ASP A O 1
ATOM 728 N N . LEU A 1 87 ? -7.200 -0.707 4.862 1.00 96.88 87 LEU A N 1
ATOM 729 C CA . LEU A 1 87 ? -7.463 -0.290 6.235 1.00 96.88 87 LEU A CA 1
ATOM 730 C C . LEU A 1 87 ? -7.373 1.228 6.305 1.00 96.88 87 LEU A C 1
ATOM 732 O O . LEU A 1 87 ? -6.310 1.794 6.060 1.00 96.88 87 LEU A O 1
ATOM 736 N N . TYR A 1 88 ? -8.458 1.886 6.700 1.00 97.88 88 TYR A N 1
ATOM 737 C CA . TYR A 1 88 ? -8.522 3.342 6.770 1.00 97.88 88 TYR A CA 1
ATOM 738 C C . TYR A 1 88 ? -9.269 3.794 8.020 1.00 97.88 88 TYR A C 1
ATOM 740 O O . TYR A 1 88 ? -10.466 3.545 8.157 1.00 97.88 88 TYR A O 1
ATOM 748 N N . LEU A 1 89 ? -8.564 4.493 8.911 1.00 98.19 89 LEU A N 1
ATOM 749 C CA . LEU A 1 89 ? -9.098 5.206 10.068 1.00 98.19 89 LEU A CA 1
ATOM 750 C C . LEU A 1 89 ? -9.244 6.690 9.718 1.00 98.19 89 LEU A C 1
ATOM 752 O O . LEU A 1 89 ? -8.249 7.341 9.425 1.00 98.19 89 LEU A O 1
ATOM 756 N N . GLY A 1 90 ? -10.454 7.230 9.804 1.00 96.56 90 GLY A N 1
ATOM 757 C CA . GLY A 1 90 ? -10.785 8.613 9.453 1.00 96.56 90 GLY A CA 1
ATOM 758 C C . GLY A 1 90 ? -12.196 8.702 8.871 1.00 96.56 90 GLY A C 1
ATOM 759 O O . GLY A 1 90 ? -12.911 7.701 8.812 1.00 96.56 90 GLY A O 1
ATOM 760 N N . ASP A 1 91 ? -12.606 9.889 8.422 1.00 92.81 91 ASP A N 1
ATOM 761 C CA . ASP A 1 91 ? -13.862 10.026 7.676 1.00 92.81 91 ASP A CA 1
ATOM 762 C C . ASP A 1 91 ? -13.651 9.624 6.211 1.00 92.81 91 ASP A C 1
ATOM 764 O O . ASP A 1 91 ? -13.262 10.419 5.359 1.00 92.81 91 ASP A O 1
ATOM 768 N N . HIS A 1 92 ? -13.864 8.340 5.930 1.00 90.69 92 HIS A N 1
ATOM 769 C CA . HIS A 1 92 ? -13.621 7.760 4.611 1.00 90.69 92 HIS A CA 1
ATOM 770 C C . HIS A 1 92 ? -14.773 7.986 3.616 1.00 90.69 92 HIS A C 1
ATOM 772 O O . HIS A 1 92 ? -14.660 7.582 2.458 1.00 90.69 92 HIS A O 1
ATOM 778 N N . GLY A 1 93 ? -15.918 8.536 4.049 1.00 84.50 93 GLY A N 1
ATOM 779 C CA . GLY A 1 93 ? -17.090 8.823 3.203 1.00 84.50 93 GLY A CA 1
ATOM 780 C C . GLY A 1 93 ? -17.740 7.622 2.487 1.00 84.50 93 GLY A C 1
ATOM 781 O O . GLY A 1 93 ? -18.701 7.790 1.737 1.00 84.50 93 GLY A O 1
ATOM 782 N N . GLY A 1 94 ? -17.223 6.408 2.685 1.00 78.50 94 GLY A N 1
ATOM 783 C CA . GLY A 1 94 ? -17.581 5.217 1.905 1.00 78.50 94 GLY A CA 1
ATOM 784 C C . GLY A 1 94 ? -18.760 4.413 2.455 1.00 78.50 94 GLY A C 1
ATOM 785 O O . GLY A 1 94 ? -19.281 3.540 1.762 1.00 78.50 94 GLY A O 1
ATOM 786 N N . PHE A 1 95 ? -19.195 4.680 3.688 1.00 82.81 95 PHE A N 1
ATOM 787 C CA . PHE A 1 95 ? -20.319 3.961 4.280 1.00 82.81 95 PHE A CA 1
ATOM 788 C C . PHE A 1 95 ? -21.650 4.529 3.778 1.00 82.81 95 PHE A C 1
ATOM 790 O O . PHE A 1 95 ? -21.943 5.709 3.962 1.00 82.81 95 PHE A O 1
ATOM 797 N N . LEU A 1 96 ? -22.477 3.676 3.166 1.00 77.62 96 LEU A N 1
ATOM 798 C CA . LEU A 1 96 ? -23.817 4.039 2.710 1.00 77.62 96 LEU A CA 1
ATOM 799 C C . LEU A 1 96 ? -24.873 3.474 3.671 1.00 77.62 96 LEU A C 1
ATOM 801 O O . LEU A 1 96 ? -25.083 2.262 3.708 1.00 77.62 96 LEU A O 1
ATOM 805 N N . PRO A 1 97 ? -25.626 4.322 4.389 1.00 73.38 97 PRO A N 1
ATOM 806 C CA . PRO A 1 97 ? -26.579 3.868 5.410 1.00 73.38 97 PRO A CA 1
ATOM 807 C C . PRO A 1 97 ? -27.731 3.004 4.888 1.00 73.38 97 PRO A C 1
ATOM 809 O O . PRO A 1 97 ? -28.352 2.276 5.658 1.00 73.38 97 PRO A O 1
ATOM 812 N N . ASN A 1 98 ? -27.972 2.989 3.573 1.00 76.06 98 ASN A N 1
ATOM 813 C CA . ASN A 1 98 ? -28.904 2.051 2.942 1.00 76.06 98 ASN A CA 1
ATOM 814 C C . ASN A 1 98 ? -28.536 0.578 3.202 1.00 76.06 98 ASN A C 1
ATOM 816 O O . ASN A 1 98 ? -29.417 -0.282 3.131 1.00 76.06 98 ASN A O 1
ATOM 820 N N . TYR A 1 99 ? -27.283 0.271 3.552 1.00 77.62 99 TYR A N 1
ATOM 821 C CA . TYR A 1 99 ? -26.889 -1.075 3.967 1.00 77.62 99 TYR A CA 1
ATOM 822 C C . TYR A 1 99 ? -27.544 -1.518 5.285 1.00 77.62 99 TYR A C 1
ATOM 824 O O . TYR A 1 99 ? -27.747 -2.711 5.491 1.00 77.62 99 TYR A O 1
ATOM 832 N N . LEU A 1 100 ? -27.980 -0.578 6.132 1.00 77.94 100 LEU A N 1
ATOM 833 C CA . LEU A 1 100 ? -28.654 -0.868 7.403 1.00 77.94 100 LEU A CA 1
ATOM 834 C C . LEU A 1 100 ? -30.167 -1.075 7.268 1.00 77.94 100 LEU A C 1
ATOM 836 O O . LEU A 1 100 ? -30.834 -1.344 8.262 1.00 77.94 100 LEU A O 1
ATOM 840 N N . THR A 1 101 ? -30.730 -1.015 6.056 1.00 71.12 101 THR A N 1
ATOM 841 C CA . THR A 1 101 ? -32.186 -1.147 5.835 1.00 71.12 101 THR A CA 1
ATOM 842 C C . THR A 1 101 ? -32.767 -2.443 6.425 1.00 71.12 101 THR A C 1
ATOM 844 O O . THR A 1 101 ? -33.930 -2.475 6.824 1.00 71.12 101 THR A O 1
ATOM 847 N N . ASN A 1 102 ? -31.952 -3.501 6.528 1.00 68.12 102 ASN A N 1
ATOM 848 C CA . ASN A 1 102 ? -32.340 -4.797 7.093 1.00 68.12 102 ASN A CA 1
ATOM 849 C C . ASN A 1 102 ? -31.709 -5.097 8.470 1.00 68.12 102 ASN A C 1
ATOM 851 O O . ASN A 1 102 ? -31.937 -6.178 9.007 1.00 68.12 102 ASN A O 1
ATOM 855 N N . ALA A 1 103 ? -30.983 -4.146 9.072 1.00 68.88 103 ALA A N 1
ATOM 856 C CA . ALA A 1 103 ? -30.227 -4.318 10.321 1.00 68.88 103 ALA A CA 1
ATOM 857 C C . ALA A 1 103 ? -31.085 -4.391 11.602 1.00 68.88 103 ALA A C 1
ATOM 859 O O . ALA A 1 103 ? -30.563 -4.426 12.716 1.00 68.88 103 ALA A O 1
ATOM 860 N N . GLY A 1 104 ? -32.413 -4.436 11.467 1.00 65.12 104 GLY A N 1
ATOM 861 C CA . GLY A 1 104 ? -33.353 -4.502 12.584 1.00 65.12 104 GLY A CA 1
ATOM 862 C C . GLY A 1 104 ? -33.826 -3.133 13.086 1.00 65.12 104 GLY A C 1
ATOM 863 O O . GLY A 1 104 ? -33.481 -2.085 12.554 1.00 65.12 104 GLY A O 1
ATOM 864 N N . LYS A 1 105 ? -34.686 -3.147 14.115 1.00 57.19 105 LYS A N 1
ATOM 865 C CA . LYS A 1 105 ? -35.495 -1.988 14.553 1.00 57.19 105 LYS A CA 1
ATOM 866 C C . LYS A 1 105 ? -34.731 -0.853 15.254 1.00 57.19 105 LYS A C 1
ATOM 868 O O . LYS A 1 105 ? -35.349 0.172 15.519 1.00 57.19 105 LYS A O 1
ATOM 873 N N . ASN A 1 106 ? -33.443 -1.024 15.549 1.00 65.88 106 ASN A N 1
ATOM 874 C CA . ASN A 1 106 ? -32.676 -0.095 16.391 1.00 65.88 106 ASN A CA 1
ATOM 875 C C . ASN A 1 106 ? -31.662 0.754 15.609 1.00 65.88 106 ASN A C 1
ATOM 877 O O . ASN A 1 106 ? -30.968 1.568 16.208 1.00 65.88 106 ASN A O 1
ATOM 881 N N . TRP A 1 107 ? -31.571 0.578 14.289 1.00 73.88 107 TRP A N 1
ATOM 882 C CA . TRP A 1 107 ? -30.685 1.372 13.443 1.00 73.88 107 TRP A CA 1
ATOM 883 C C . TRP A 1 107 ? -31.500 2.405 12.657 1.00 73.88 107 TRP A C 1
ATOM 885 O O . TRP A 1 107 ? -32.532 2.056 12.075 1.00 73.88 107 TRP A O 1
ATOM 895 N N . PRO A 1 108 ? -31.096 3.686 12.658 1.00 65.25 108 PRO A N 1
ATOM 896 C CA . PRO A 1 108 ? -31.846 4.744 12.005 1.00 65.25 108 PRO A CA 1
ATOM 897 C C . PRO A 1 108 ? -31.872 4.516 10.493 1.00 65.25 108 PRO A C 1
ATOM 899 O O . PRO A 1 108 ? -30.873 4.160 9.873 1.00 65.25 108 PRO A O 1
ATOM 902 N N . ALA A 1 109 ? -33.031 4.773 9.888 1.00 56.75 109 ALA A N 1
ATOM 903 C CA . ALA A 1 109 ? -33.217 4.696 8.440 1.00 56.75 109 ALA A CA 1
ATOM 904 C C . ALA A 1 109 ? -32.561 5.872 7.681 1.00 56.75 109 ALA A C 1
ATOM 906 O O . ALA A 1 109 ? -32.576 5.892 6.450 1.00 56.75 109 ALA A O 1
ATOM 907 N N . HIS A 1 110 ? -32.028 6.874 8.394 1.00 56.50 110 HIS A N 1
ATOM 908 C CA . HIS A 1 110 ? -31.463 8.095 7.822 1.00 56.50 110 HIS A CA 1
ATOM 909 C C . HIS A 1 110 ? -29.975 8.256 8.139 1.00 56.50 110 HIS A C 1
ATOM 911 O O . HIS A 1 110 ? -29.505 7.974 9.236 1.00 56.50 110 HIS A O 1
ATOM 917 N N . ALA A 1 111 ? -29.255 8.740 7.127 1.00 51.75 111 ALA A N 1
ATOM 918 C CA . ALA A 1 111 ? -27.804 8.716 7.031 1.00 51.75 111 ALA A CA 1
ATOM 919 C C . ALA A 1 111 ? -27.052 9.708 7.926 1.00 51.75 111 ALA A C 1
ATOM 921 O O . ALA A 1 111 ? -25.870 9.512 8.176 1.00 51.75 111 ALA A O 1
ATOM 922 N N . SER A 1 112 ? -27.706 10.774 8.390 1.00 60.06 112 SER A N 1
ATOM 923 C CA . SER A 1 112 ? -27.038 11.866 9.112 1.00 60.06 112 SER A CA 1
ATOM 924 C C . SER A 1 112 ? -26.518 11.481 10.497 1.00 60.06 112 SER A C 1
ATOM 926 O O . SER A 1 112 ? -25.734 12.237 11.068 1.00 60.06 112 SER A O 1
ATOM 928 N N . ASP A 1 113 ? -26.951 10.331 11.021 1.00 66.75 113 ASP A N 1
ATOM 929 C CA . ASP A 1 113 ? -26.786 9.976 12.431 1.00 66.75 113 ASP A CA 1
ATOM 930 C C . ASP A 1 113 ? -25.831 8.787 12.647 1.00 66.75 113 ASP A C 1
ATOM 932 O O . ASP A 1 113 ? -25.497 8.475 13.792 1.00 66.75 113 ASP A O 1
ATOM 936 N N . VAL A 1 114 ? -25.378 8.129 11.568 1.00 79.31 114 VAL A N 1
ATOM 937 C CA . VAL A 1 114 ? -24.479 6.963 11.624 1.00 79.31 114 VAL A CA 1
ATOM 938 C C . VAL A 1 114 ? -23.174 7.288 10.921 1.00 79.31 114 VAL A C 1
ATOM 940 O O . VAL A 1 114 ? -23.125 7.480 9.709 1.00 79.31 114 VAL A O 1
ATOM 943 N N . TYR A 1 115 ? -22.111 7.315 11.713 1.00 86.94 115 TYR A N 1
ATOM 944 C CA . TYR A 1 115 ? -20.768 7.662 11.277 1.00 86.94 115 TYR A CA 1
ATOM 945 C C . TYR A 1 115 ? -19.887 6.418 11.260 1.00 86.94 115 TYR A C 1
ATOM 947 O O . TYR A 1 115 ? -19.963 5.607 12.186 1.00 86.94 115 TYR A O 1
ATOM 955 N N . SER A 1 116 ? -19.045 6.291 10.237 1.00 92.94 116 SER A N 1
ATOM 956 C CA . SER A 1 116 ? -18.117 5.173 10.070 1.00 92.94 116 SER A CA 1
ATOM 957 C C . SER A 1 116 ? -16.678 5.674 10.194 1.00 92.94 116 SER A C 1
ATOM 959 O O . SER A 1 116 ? -16.141 6.205 9.225 1.00 92.94 116 SER A O 1
ATOM 961 N N . PRO A 1 117 ? -16.053 5.589 11.380 1.00 96.19 117 PRO A N 1
ATOM 962 C CA . PRO A 1 117 ? -14.670 6.026 11.568 1.00 96.19 117 PRO A CA 1
ATOM 963 C C . PRO A 1 117 ? -13.606 5.108 10.968 1.00 96.19 117 PRO A C 1
ATOM 965 O O . PRO A 1 117 ? -12.442 5.501 10.922 1.00 96.19 117 PRO A O 1
ATOM 968 N N . LEU A 1 118 ? -13.941 3.862 10.636 1.00 97.31 118 LEU A N 1
ATOM 969 C CA . LEU A 1 118 ? -12.959 2.870 10.213 1.00 97.31 118 LEU A CA 1
ATOM 970 C C . LEU A 1 118 ? -13.572 1.940 9.173 1.00 97.31 118 LEU A C 1
ATOM 972 O O . LEU A 1 118 ? -14.678 1.431 9.357 1.00 97.31 118 LEU A O 1
ATOM 976 N N . THR A 1 119 ? -12.817 1.693 8.111 1.00 95.44 119 THR A N 1
ATOM 977 C CA . THR A 1 119 ? -13.131 0.692 7.093 1.00 95.44 119 THR A CA 1
ATOM 978 C C . THR A 1 119 ? -11.934 -0.223 6.890 1.00 95.44 119 THR A C 1
ATOM 980 O O . THR A 1 119 ? -10.787 0.196 7.051 1.00 95.44 119 THR A O 1
ATOM 983 N N . GLU A 1 120 ? -12.217 -1.477 6.563 1.00 94.31 120 GLU A N 1
ATOM 984 C CA . GLU A 1 120 ? -11.224 -2.471 6.167 1.00 94.31 120 GLU A CA 1
ATOM 985 C C . GLU A 1 120 ? -11.830 -3.341 5.070 1.00 94.31 120 GLU A C 1
ATOM 987 O O . GLU A 1 120 ? -12.799 -4.074 5.301 1.00 94.31 120 GLU A O 1
ATOM 992 N N . SER A 1 121 ? -11.299 -3.218 3.856 1.00 88.00 121 SER A N 1
ATOM 993 C CA . SER A 1 121 ? -11.875 -3.824 2.651 1.00 88.00 121 SER A CA 1
ATOM 994 C C . SER A 1 121 ? -13.369 -3.475 2.498 1.00 88.00 121 SER A C 1
ATOM 996 O O . SER A 1 121 ? -13.714 -2.317 2.274 1.00 88.00 121 SER A O 1
ATOM 998 N N . ASN A 1 122 ? -14.273 -4.454 2.643 1.00 84.50 122 ASN A N 1
ATOM 999 C CA . ASN A 1 122 ? -15.731 -4.275 2.540 1.00 84.50 122 ASN A CA 1
ATOM 1000 C C . ASN A 1 122 ? -16.445 -4.336 3.901 1.00 84.50 122 ASN A C 1
ATOM 1002 O O . ASN A 1 122 ? -17.636 -4.661 3.962 1.00 84.50 122 ASN A O 1
ATOM 1006 N N . ASN A 1 123 ? -15.705 -4.080 4.978 1.00 90.31 123 ASN A N 1
ATOM 1007 C CA . ASN A 1 123 ? -16.212 -4.056 6.338 1.00 90.31 123 ASN A CA 1
ATOM 1008 C C . ASN A 1 123 ? -16.107 -2.654 6.925 1.00 90.31 123 ASN A C 1
ATOM 1010 O O . ASN A 1 123 ? -15.136 -1.937 6.684 1.00 90.31 123 ASN A O 1
ATOM 1014 N N . TRP A 1 124 ? -17.078 -2.303 7.760 1.00 92.81 124 TRP A N 1
ATOM 1015 C CA . TRP A 1 124 ? -17.159 -0.996 8.397 1.00 92.81 124 TRP A CA 1
ATOM 1016 C C . TRP A 1 124 ? -17.287 -1.130 9.900 1.00 92.81 124 TRP A C 1
ATOM 1018 O O . TRP A 1 124 ? -17.960 -2.025 10.407 1.00 92.81 124 TRP A O 1
ATOM 1028 N N . TRP A 1 125 ? -16.700 -0.180 10.613 1.00 94.75 125 TRP A N 1
ATOM 1029 C CA . TRP A 1 125 ? -17.018 0.054 12.008 1.00 94.75 125 TRP A CA 1
ATOM 1030 C C . TRP A 1 125 ? -17.797 1.339 12.109 1.00 94.75 125 TRP A C 1
ATOM 1032 O O . TRP A 1 125 ? -17.318 2.386 11.689 1.00 94.75 125 TRP A O 1
ATOM 1042 N N . ILE A 1 126 ? -18.989 1.245 12.682 1.00 92.69 126 ILE A N 1
ATOM 1043 C CA . ILE A 1 126 ? -19.945 2.337 12.769 1.00 92.69 126 ILE A CA 1
ATOM 1044 C C . ILE A 1 126 ? -20.235 2.679 14.225 1.00 92.69 126 ILE A C 1
ATOM 1046 O O . ILE A 1 126 ? -20.319 1.804 15.091 1.00 92.69 126 ILE A O 1
ATOM 1050 N N . TYR A 1 127 ? -20.402 3.967 14.504 1.00 92.19 127 TYR A N 1
ATOM 1051 C CA . TYR A 1 127 ? -20.858 4.425 15.807 1.00 92.19 127 TYR A CA 1
ATOM 1052 C C . TYR A 1 127 ? -22.362 4.230 15.961 1.00 92.19 127 TYR A C 1
ATOM 1054 O O . TYR A 1 127 ? -23.146 4.577 15.076 1.00 92.19 127 TYR A O 1
ATOM 1062 N N . SER A 1 128 ? -22.764 3.750 17.135 1.00 88.56 128 SER A N 1
ATOM 1063 C CA . SER A 1 128 ? -24.158 3.758 17.548 1.00 88.56 128 SER A CA 1
ATOM 1064 C C . SER A 1 128 ? -24.661 5.202 17.670 1.00 88.56 128 SER A C 1
ATOM 1066 O O . SER A 1 128 ? -23.965 6.057 18.235 1.00 88.56 128 SER A O 1
ATOM 1068 N N . PRO A 1 129 ? -25.870 5.498 17.169 1.00 83.81 129 PRO A N 1
ATOM 1069 C CA . PRO A 1 129 ? -26.476 6.816 17.318 1.00 83.81 129 PRO A CA 1
ATOM 1070 C C . PRO A 1 129 ? -26.898 7.108 18.766 1.00 83.81 129 PRO A C 1
ATOM 1072 O O . PRO A 1 129 ? -26.894 8.268 19.175 1.00 83.81 129 PRO A O 1
ATOM 1075 N N . GLU A 1 130 ? -27.232 6.074 19.545 1.00 83.94 130 GLU A N 1
ATOM 1076 C CA . GLU A 1 130 ? -27.836 6.216 20.879 1.00 83.94 130 GLU A CA 1
ATOM 1077 C C . GLU A 1 130 ? -27.002 5.580 21.994 1.00 83.94 130 GLU A C 1
ATOM 1079 O O . GLU A 1 130 ? -26.925 6.118 23.103 1.00 83.94 130 GLU A O 1
ATOM 1084 N N . GLU A 1 131 ? -26.380 4.434 21.724 1.00 89.81 131 GLU A N 1
ATOM 1085 C CA . GLU A 1 131 ? -25.705 3.655 22.754 1.00 89.81 131 GLU A CA 1
ATOM 1086 C C . GLU A 1 131 ? -24.306 4.184 23.038 1.00 89.81 131 GLU A C 1
ATOM 1088 O O . GLU A 1 131 ? -23.575 4.637 22.151 1.00 89.81 131 GLU A O 1
ATOM 1093 N N . LYS A 1 132 ? -23.916 4.066 24.305 1.00 92.69 132 LYS A N 1
ATOM 1094 C CA . LYS A 1 132 ? -22.585 4.413 24.776 1.00 92.69 132 LYS A CA 1
ATOM 1095 C C . LYS A 1 132 ? -21.877 3.193 25.336 1.00 92.69 132 LYS A C 1
ATOM 1097 O O . LYS A 1 132 ? -22.514 2.342 25.953 1.00 92.69 132 LYS A O 1
ATOM 1102 N N . ASN A 1 133 ? -20.566 3.157 25.154 1.00 93.50 133 ASN A N 1
ATOM 1103 C CA . ASN A 1 133 ? -19.690 2.210 25.827 1.00 93.50 133 ASN A CA 1
ATOM 1104 C C . ASN A 1 133 ? -19.457 2.637 27.296 1.00 93.50 133 ASN A C 1
ATOM 1106 O O . ASN A 1 133 ? -19.935 3.688 27.742 1.00 93.50 133 ASN A O 1
ATOM 1110 N N . SER A 1 134 ? -18.733 1.835 28.078 1.00 93.94 134 SER A N 1
ATOM 1111 C CA . SER A 1 134 ? -18.469 2.127 29.496 1.00 93.94 134 SER A CA 1
ATOM 1112 C C . SER A 1 134 ? -17.550 3.336 29.705 1.00 93.94 134 SER A C 1
ATOM 1114 O O . SER A 1 134 ? -17.560 3.941 30.779 1.00 93.94 134 SER A O 1
ATOM 1116 N N . LEU A 1 135 ? -16.812 3.732 28.663 1.00 92.94 135 LEU A N 1
ATOM 1117 C CA . LEU A 1 135 ? -15.956 4.920 28.623 1.00 92.94 135 LEU A CA 1
ATOM 1118 C C . LEU A 1 135 ? -16.758 6.211 28.363 1.00 92.94 135 LEU A C 1
ATOM 1120 O O . LEU A 1 135 ? -16.204 7.307 28.415 1.00 92.94 135 LEU A O 1
ATOM 1124 N N . GLY A 1 136 ? -18.071 6.100 28.131 1.00 93.31 136 GLY A N 1
ATOM 1125 C CA . GLY A 1 136 ? -18.986 7.229 27.954 1.00 93.31 136 GLY A CA 1
ATOM 1126 C C . GLY A 1 136 ? -19.045 7.790 26.529 1.00 93.31 136 GLY A C 1
ATOM 1127 O O . GLY A 1 136 ? -19.766 8.772 26.294 1.00 93.31 136 GLY A O 1
ATOM 1128 N N . GLU A 1 137 ? -18.339 7.160 25.590 1.00 92.88 137 GLU A N 1
ATOM 1129 C CA . GLU A 1 137 ? -18.352 7.474 24.162 1.00 92.88 137 GLU A CA 1
ATOM 1130 C C . GLU A 1 137 ? -19.351 6.600 23.402 1.00 92.88 137 GLU A C 1
ATOM 1132 O O . GLU A 1 137 ? -19.900 5.649 23.954 1.00 92.88 137 GLU A O 1
ATOM 1137 N N . LYS A 1 138 ? -19.631 6.933 22.137 1.00 93.00 138 LYS A N 1
ATOM 1138 C CA . LYS A 1 138 ? -20.564 6.157 21.310 1.00 93.00 138 LYS A CA 1
ATOM 1139 C C . LYS A 1 138 ? -20.055 4.724 21.131 1.00 93.00 138 LYS A C 1
ATOM 1141 O O . LYS A 1 138 ? -18.893 4.516 20.792 1.00 93.00 138 LYS A O 1
ATOM 1146 N N . GLN A 1 139 ? -20.941 3.750 21.323 1.00 93.56 139 GLN A N 1
ATOM 1147 C CA . GLN A 1 139 ? -20.633 2.332 21.150 1.00 93.56 139 GLN A CA 1
ATOM 1148 C C . GLN A 1 139 ? -20.240 2.038 19.696 1.00 93.56 139 GLN A C 1
ATOM 1150 O O . GLN A 1 139 ? -20.921 2.484 18.775 1.00 93.56 139 GLN A O 1
ATOM 1155 N N . LEU A 1 140 ? -19.173 1.265 19.487 1.00 94.56 140 LEU A N 1
ATOM 1156 C CA . LEU A 1 140 ? -18.750 0.810 18.161 1.00 94.56 140 LEU A CA 1
ATOM 1157 C C . LEU A 1 140 ? -19.378 -0.534 17.801 1.00 94.56 140 LEU A C 1
ATOM 1159 O O . LEU A 1 140 ? -19.439 -1.453 18.628 1.00 94.56 140 LEU A O 1
ATOM 1163 N N . TYR A 1 141 ? -19.791 -0.642 16.545 1.00 93.38 141 TYR A N 1
ATOM 1164 C CA . TYR A 1 141 ? -20.327 -1.850 15.941 1.00 93.38 141 TYR A CA 1
ATOM 1165 C C . TYR A 1 141 ? -19.553 -2.195 14.673 1.00 93.38 141 TYR A C 1
ATOM 1167 O O . TYR A 1 141 ? -19.297 -1.320 13.854 1.00 93.38 141 TYR A O 1
ATOM 1175 N N . PHE A 1 142 ? -19.212 -3.466 14.508 1.00 93.12 142 PHE A N 1
ATOM 1176 C CA . PHE A 1 142 ? -18.711 -4.036 13.267 1.00 93.12 142 PHE A CA 1
ATOM 1177 C C . PHE A 1 142 ? -19.885 -4.343 12.339 1.00 93.12 142 PHE A C 1
ATOM 1179 O O . PHE A 1 142 ? -20.900 -4.887 12.774 1.00 93.12 142 PHE A O 1
ATOM 1186 N N . PHE A 1 143 ? -19.745 -4.019 11.062 1.00 89.69 143 PHE A N 1
ATOM 1187 C CA . PHE A 1 143 ? -20.740 -4.290 10.044 1.00 89.69 143 PHE A CA 1
ATOM 1188 C C . PHE A 1 143 ? -20.076 -4.810 8.770 1.00 89.69 143 PHE A C 1
ATOM 1190 O O . PHE A 1 143 ? -19.330 -4.100 8.097 1.00 89.69 143 PHE A O 1
ATOM 1197 N N . ASP A 1 144 ? -20.421 -6.044 8.423 1.00 86.25 144 ASP A N 1
ATOM 1198 C CA . ASP A 1 144 ? -20.166 -6.643 7.119 1.00 86.25 144 ASP A CA 1
ATOM 1199 C C . ASP A 1 144 ? -21.485 -6.648 6.329 1.00 86.25 144 ASP A C 1
ATOM 1201 O O . ASP A 1 144 ? -22.521 -7.127 6.811 1.00 86.25 144 ASP A O 1
ATOM 1205 N N . HIS A 1 145 ? -21.450 -6.128 5.099 1.00 71.94 145 HIS A N 1
ATOM 1206 C CA . HIS A 1 145 ? -22.597 -6.123 4.187 1.00 71.94 145 HIS A CA 1
ATOM 1207 C C . HIS A 1 145 ? -23.179 -7.524 3.932 1.00 71.94 145 HIS A C 1
ATOM 1209 O O . HIS A 1 145 ? -24.352 -7.631 3.569 1.00 71.94 145 HIS A O 1
ATOM 1215 N N . SER A 1 146 ? -22.394 -8.588 4.128 1.00 71.62 146 SER A N 1
ATOM 1216 C CA . SER A 1 146 ? -22.840 -9.975 3.993 1.00 71.62 146 SER A CA 1
ATOM 1217 C C . SER A 1 146 ? -23.684 -10.464 5.182 1.00 71.62 146 SER A C 1
ATOM 1219 O O . SER A 1 146 ? -24.581 -11.290 5.000 1.00 71.62 146 SER A O 1
ATOM 1221 N N . LEU A 1 147 ? -23.442 -9.928 6.385 1.00 67.50 147 LEU A N 1
ATOM 1222 C CA . LEU A 1 147 ? -24.087 -10.353 7.634 1.00 67.50 147 LEU A CA 1
ATOM 1223 C C . LEU A 1 147 ? -25.441 -9.671 7.854 1.00 67.50 147 LEU A C 1
ATOM 1225 O O . LEU A 1 147 ? -26.333 -10.230 8.492 1.00 67.50 147 LEU A O 1
ATOM 1229 N N . GLY A 1 148 ? -25.605 -8.455 7.329 1.00 70.31 148 GLY A N 1
ATOM 1230 C CA . GLY A 1 148 ? -26.857 -7.698 7.374 1.00 70.31 148 GLY A CA 1
ATOM 1231 C C . GLY A 1 148 ? -27.265 -7.176 8.757 1.00 70.31 148 GLY A C 1
ATOM 1232 O O . GLY A 1 148 ? -28.245 -6.440 8.837 1.00 70.31 148 GLY A O 1
ATOM 1233 N N . VAL A 1 149 ? -26.529 -7.500 9.827 1.00 81.69 149 VAL A N 1
ATOM 1234 C CA . VAL A 1 149 ? -26.772 -7.029 11.200 1.00 81.69 149 VAL A CA 1
ATOM 1235 C C . VAL A 1 149 ? -25.444 -6.589 11.832 1.00 81.69 149 VAL A C 1
ATOM 1237 O O . VAL A 1 149 ? -24.510 -7.387 11.850 1.00 81.69 149 VAL A O 1
ATOM 1240 N N . PRO A 1 150 ? -25.338 -5.351 12.355 1.00 87.12 150 PRO A N 1
ATOM 1241 C CA . PRO A 1 150 ? -24.147 -4.903 13.067 1.00 87.12 150 PRO A CA 1
ATOM 1242 C C . PRO A 1 150 ? -23.930 -5.655 14.387 1.00 87.12 150 PRO A C 1
ATOM 1244 O O . PRO A 1 150 ? -24.864 -5.836 15.171 1.00 87.12 150 PRO A O 1
ATOM 1247 N N . GLU A 1 151 ? -22.684 -6.023 14.671 1.00 89.31 151 GLU A N 1
ATOM 1248 C CA . GLU A 1 151 ? -22.265 -6.715 15.893 1.00 89.31 151 GLU A CA 1
ATOM 1249 C C . GLU A 1 151 ? -21.423 -5.794 16.777 1.00 89.31 151 GLU A C 1
ATOM 1251 O O . GLU A 1 151 ? -20.592 -5.034 16.286 1.00 89.31 151 GLU A O 1
ATOM 1256 N N . THR A 1 152 ? -21.621 -5.824 18.097 1.00 88.38 152 THR A N 1
ATOM 1257 C CA . THR A 1 152 ? -20.836 -4.966 18.998 1.00 88.38 152 THR A CA 1
ATOM 1258 C C . THR A 1 152 ? -19.345 -5.299 18.908 1.00 88.38 152 THR A C 1
ATOM 1260 O O . THR A 1 152 ? -18.950 -6.461 18.965 1.00 88.38 152 THR A O 1
ATOM 1263 N N . SER A 1 153 ? -18.498 -4.270 18.819 1.00 91.25 153 SER A N 1
ATOM 1264 C CA . SER A 1 153 ? -17.035 -4.419 18.899 1.00 91.25 153 SER A CA 1
ATOM 1265 C C . SER A 1 153 ? -16.519 -4.536 20.340 1.00 91.25 153 SER A C 1
ATOM 1267 O O . SER A 1 153 ? -15.313 -4.489 20.577 1.00 91.25 153 SER A O 1
ATOM 1269 N N . GLY A 1 154 ? -17.428 -4.678 21.309 1.00 91.00 154 GLY A N 1
ATOM 1270 C CA . GLY A 1 154 ? -17.113 -4.664 22.729 1.00 91.00 154 GLY A CA 1
ATOM 1271 C C . GLY A 1 154 ? -16.906 -3.252 23.271 1.00 91.00 154 GLY A C 1
ATOM 1272 O O . GLY A 1 154 ? -17.229 -2.249 22.635 1.00 91.00 154 GLY A O 1
ATOM 1273 N N . ASP A 1 155 ? -16.387 -3.182 24.488 1.00 93.56 155 ASP A N 1
ATOM 1274 C CA . ASP A 1 155 ? -16.220 -1.940 25.235 1.00 93.56 155 ASP A CA 1
ATOM 1275 C C . ASP A 1 155 ? -14.895 -1.249 24.877 1.00 93.56 155 ASP A C 1
ATOM 1277 O O . ASP A 1 155 ? -13.892 -1.375 25.580 1.00 93.56 155 ASP A O 1
ATOM 1281 N N . ILE A 1 156 ? -14.870 -0.603 23.708 1.00 95.31 156 ILE A N 1
ATOM 1282 C CA . ILE A 1 156 ? -13.653 -0.058 23.101 1.00 95.31 156 ILE A CA 1
ATOM 1283 C C . ILE A 1 156 ? -13.934 1.243 22.340 1.00 95.31 156 ILE A C 1
ATOM 1285 O O . ILE A 1 156 ? -15.006 1.416 21.754 1.00 95.31 156 ILE A O 1
ATOM 1289 N N . ASN A 1 157 ? -12.960 2.150 22.346 1.00 97.00 157 ASN A N 1
ATOM 1290 C CA . ASN A 1 157 ? -12.914 3.336 21.497 1.00 97.00 157 ASN A CA 1
ATOM 1291 C C . ASN A 1 157 ? -12.126 3.052 20.210 1.00 97.00 157 ASN A C 1
ATOM 1293 O O . ASN A 1 157 ? -11.428 2.048 20.054 1.00 97.00 157 ASN A O 1
ATOM 1297 N N . ILE A 1 158 ? -12.252 3.954 19.246 1.00 96.62 158 ILE A N 1
ATOM 1298 C CA . ILE A 1 158 ? -11.795 3.712 17.880 1.00 96.62 158 ILE A CA 1
ATOM 1299 C C . ILE A 1 158 ? -10.276 3.585 17.736 1.00 96.62 158 ILE A C 1
ATOM 1301 O O . ILE A 1 158 ? -9.801 2.815 16.906 1.00 96.62 158 ILE A O 1
ATOM 1305 N N . GLY A 1 159 ? -9.492 4.307 18.538 1.00 97.38 159 GLY A N 1
ATOM 1306 C CA . GLY A 1 159 ? -8.038 4.208 18.499 1.00 97.38 159 GLY A CA 1
ATOM 1307 C C . GLY A 1 159 ? -7.543 2.845 18.924 1.00 97.38 159 GLY A C 1
ATOM 1308 O O . GLY A 1 159 ? -6.754 2.227 18.213 1.00 97.38 159 GLY A O 1
ATOM 1309 N N . ALA A 1 160 ? -8.038 2.360 20.057 1.00 97.25 160 ALA A N 1
ATOM 1310 C CA . ALA A 1 160 ? -7.682 1.044 20.550 1.00 97.25 160 ALA A CA 1
ATOM 1311 C C . ALA A 1 160 ? -8.153 -0.060 19.596 1.00 97.25 160 ALA A C 1
ATOM 1313 O O . ALA A 1 160 ? -7.428 -1.031 19.377 1.00 97.25 160 ALA A O 1
ATOM 1314 N N . LEU A 1 161 ? -9.328 0.102 18.977 1.00 97.31 161 LEU A N 1
ATOM 1315 C CA . LEU A 1 161 ? -9.802 -0.811 17.939 1.00 97.31 161 LEU A CA 1
ATOM 1316 C C . LEU A 1 161 ? -8.851 -0.834 16.732 1.00 97.31 161 LEU A C 1
ATOM 1318 O O . LEU A 1 161 ? -8.469 -1.912 16.281 1.00 97.31 161 LEU A O 1
ATOM 1322 N N . PHE A 1 162 ? -8.421 0.332 16.247 1.00 97.75 162 PHE A N 1
ATOM 1323 C CA . PHE A 1 162 ? -7.450 0.433 15.159 1.00 97.75 162 PHE A CA 1
ATOM 1324 C C . PHE A 1 162 ? -6.113 -0.234 15.515 1.00 97.75 162 PHE A C 1
ATOM 1326 O O . PHE A 1 162 ? -5.584 -1.019 14.731 1.00 97.75 162 PHE A O 1
ATOM 1333 N N . LEU A 1 163 ? -5.599 -0.012 16.730 1.00 97.62 163 LEU A N 1
ATOM 1334 C CA . LEU A 1 163 ? -4.393 -0.689 17.221 1.00 97.62 163 LEU A CA 1
ATOM 1335 C C . LEU A 1 163 ? -4.559 -2.218 17.268 1.00 97.62 163 LEU A C 1
ATOM 1337 O O . LEU A 1 163 ? -3.613 -2.945 16.963 1.00 97.62 163 LEU A O 1
ATOM 1341 N N . ASN A 1 164 ? -5.749 -2.719 17.611 1.00 95.62 164 ASN A N 1
ATOM 1342 C CA . ASN A 1 164 ? -6.043 -4.151 17.557 1.00 95.62 164 ASN A CA 1
ATOM 1343 C C . ASN A 1 164 ? -6.062 -4.681 16.117 1.00 95.62 164 ASN A C 1
ATOM 1345 O O . ASN A 1 164 ? -5.550 -5.772 15.879 1.00 95.62 164 ASN A O 1
ATOM 1349 N N . ARG A 1 165 ? -6.593 -3.919 15.151 1.00 96.06 165 ARG A N 1
ATOM 1350 C CA . ARG A 1 165 ? -6.524 -4.296 13.728 1.00 96.06 165 ARG A CA 1
ATOM 1351 C C . ARG A 1 165 ? -5.082 -4.372 13.237 1.00 96.06 165 ARG A C 1
ATOM 1353 O O . ARG A 1 165 ? -4.702 -5.388 12.668 1.00 96.06 165 ARG A O 1
ATOM 1360 N N . LEU A 1 166 ? -4.255 -3.379 13.562 1.00 95.06 166 LEU A N 1
ATOM 1361 C CA . LEU A 1 166 ? -2.822 -3.401 13.243 1.00 95.06 166 LEU A CA 1
ATOM 1362 C C . LEU A 1 166 ? -2.109 -4.615 13.844 1.00 95.06 166 LEU A C 1
ATOM 1364 O O . LEU A 1 166 ? -1.301 -5.257 13.180 1.00 95.06 166 LEU A O 1
ATOM 1368 N N . LYS A 1 167 ? -2.422 -4.958 15.097 1.00 94.62 167 LYS A N 1
ATOM 1369 C CA . LYS A 1 167 ? -1.885 -6.162 15.734 1.00 94.62 167 LYS A CA 1
ATOM 1370 C C . LYS A 1 167 ? -2.248 -7.425 14.943 1.00 94.62 167 LYS A C 1
ATOM 1372 O O . LYS A 1 167 ? -1.359 -8.231 14.689 1.00 94.62 167 LYS A O 1
ATOM 1377 N N . ASN A 1 168 ? -3.510 -7.576 14.544 1.00 93.44 168 ASN A N 1
ATOM 1378 C CA . ASN A 1 168 ? -3.969 -8.740 13.781 1.00 93.44 168 ASN A CA 1
ATOM 1379 C C . ASN A 1 168 ? -3.293 -8.822 12.404 1.00 93.44 168 ASN A C 1
ATOM 1381 O O . ASN A 1 168 ? -2.873 -9.901 12.008 1.00 93.44 168 ASN A O 1
ATOM 1385 N N . ILE A 1 169 ? -3.109 -7.686 11.725 1.00 92.38 169 ILE A N 1
ATOM 1386 C CA . ILE A 1 169 ? -2.364 -7.609 10.460 1.00 92.38 169 ILE A CA 1
ATOM 1387 C C . ILE A 1 169 ? -0.940 -8.150 10.627 1.00 92.38 169 ILE A C 1
ATOM 1389 O O . ILE A 1 169 ? -0.503 -8.989 9.844 1.00 92.38 169 ILE A O 1
ATOM 1393 N N . PHE A 1 170 ? -0.218 -7.736 11.673 1.00 91.25 170 PHE A N 1
ATOM 1394 C CA . PHE A 1 170 ? 1.129 -8.263 11.912 1.00 91.25 170 PHE A CA 1
ATOM 1395 C C . PHE A 1 170 ? 1.136 -9.757 12.246 1.00 91.25 170 PHE A C 1
ATOM 1397 O O . PHE A 1 170 ? 2.056 -10.458 11.839 1.00 91.25 170 PHE A O 1
ATOM 1404 N N . GLU A 1 171 ? 0.128 -10.255 12.966 1.00 91.12 171 GLU A N 1
ATOM 1405 C CA . GLU A 1 171 ? -0.010 -11.691 13.234 1.00 91.12 171 GLU A CA 1
ATOM 1406 C C . GLU A 1 171 ? -0.270 -12.484 11.940 1.00 91.12 171 GLU A C 1
ATOM 1408 O O . GLU A 1 171 ? 0.333 -13.539 11.742 1.00 91.12 171 GLU A O 1
ATOM 1413 N N . GLU A 1 172 ? -1.108 -11.968 11.037 1.00 87.62 172 GLU A N 1
ATOM 1414 C CA . GLU A 1 172 ? -1.344 -12.550 9.710 1.00 87.62 172 GLU A CA 1
ATOM 1415 C C . GLU A 1 172 ? -0.064 -12.567 8.861 1.00 87.62 172 GLU A C 1
ATOM 1417 O O . GLU A 1 172 ? 0.283 -13.602 8.290 1.00 87.62 172 GLU A O 1
ATOM 1422 N N . GLU A 1 173 ? 0.687 -11.465 8.836 1.00 85.44 173 GLU A N 1
ATOM 1423 C CA . GLU A 1 173 ? 1.981 -11.377 8.151 1.00 85.44 173 GLU A CA 1
ATOM 1424 C C . GLU A 1 173 ? 3.012 -12.365 8.714 1.00 85.44 173 GLU A C 1
ATOM 1426 O O . GLU A 1 173 ? 3.718 -13.045 7.962 1.00 85.44 173 GLU A O 1
ATOM 1431 N N . ASP A 1 174 ? 3.076 -12.504 10.040 1.00 85.81 174 ASP A N 1
ATOM 1432 C CA . ASP A 1 174 ? 3.969 -13.455 10.698 1.00 85.81 174 ASP A CA 1
ATOM 1433 C C . ASP A 1 174 ? 3.598 -14.907 10.345 1.00 85.81 174 ASP A C 1
ATOM 1435 O O . ASP A 1 174 ? 4.485 -15.726 10.083 1.00 85.81 174 ASP A O 1
ATOM 1439 N N . ILE A 1 175 ? 2.302 -15.235 10.288 1.00 81.38 175 ILE A N 1
ATOM 1440 C CA . ILE A 1 175 ? 1.809 -16.553 9.856 1.00 81.38 175 ILE A CA 1
ATOM 1441 C C . ILE A 1 175 ? 2.163 -16.804 8.387 1.00 81.38 175 ILE A C 1
ATOM 1443 O O . ILE A 1 175 ? 2.668 -17.880 8.053 1.00 81.38 175 ILE A O 1
ATOM 1447 N N . ASN A 1 176 ? 1.942 -15.821 7.513 1.00 75.69 176 ASN A N 1
ATOM 1448 C CA . ASN A 1 176 ? 2.255 -15.928 6.089 1.00 75.69 176 ASN A CA 1
ATOM 1449 C C . ASN A 1 176 ? 3.743 -16.236 5.873 1.00 75.69 176 ASN A C 1
ATOM 1451 O O . ASN A 1 176 ? 4.082 -17.166 5.140 1.00 75.69 176 ASN A O 1
ATOM 1455 N N . ARG A 1 177 ? 4.636 -15.563 6.607 1.00 72.62 177 ARG A N 1
ATOM 1456 C CA . ARG A 1 177 ? 6.086 -15.829 6.566 1.00 72.62 177 ARG A CA 1
ATOM 1457 C C . ARG A 1 177 ? 6.503 -17.174 7.127 1.00 72.62 177 ARG A C 1
ATOM 1459 O O . ARG A 1 177 ? 7.528 -17.712 6.714 1.00 72.62 177 ARG A O 1
ATOM 1466 N N . GLN A 1 178 ? 5.785 -17.688 8.122 1.00 74.81 178 GLN A N 1
ATOM 1467 C CA . GLN A 1 178 ? 6.067 -19.008 8.689 1.00 74.81 178 GLN A CA 1
ATOM 1468 C C . GLN A 1 178 ? 5.633 -20.136 7.749 1.00 74.81 178 GLN A C 1
ATOM 1470 O O . GLN A 1 178 ? 6.282 -21.181 7.713 1.00 74.81 178 GLN A O 1
ATOM 1475 N N . ASN A 1 179 ? 4.553 -19.923 6.995 1.00 70.44 179 ASN A N 1
ATOM 1476 C CA . ASN A 1 179 ? 4.034 -20.888 6.027 1.00 70.44 179 ASN A CA 1
ATOM 1477 C C . ASN A 1 179 ? 4.780 -20.853 4.686 1.00 70.44 179 ASN A C 1
ATOM 1479 O O . ASN A 1 179 ? 4.718 -21.817 3.920 1.00 70.44 179 ASN A O 1
ATOM 1483 N N . GLU A 1 180 ? 5.502 -19.772 4.401 1.00 66.56 180 GLU A N 1
ATOM 1484 C CA . GLU A 1 180 ? 6.370 -19.674 3.237 1.00 66.56 180 GLU A CA 1
ATOM 1485 C C . GLU A 1 180 ? 7.598 -20.602 3.396 1.00 66.56 180 GLU A C 1
ATOM 1487 O O . GLU A 1 180 ? 8.280 -20.568 4.427 1.00 66.56 180 GLU A O 1
ATOM 1492 N N . PRO A 1 181 ? 7.923 -21.458 2.402 1.00 71.69 181 PRO A N 1
ATOM 1493 C CA . PRO A 1 181 ? 9.117 -22.295 2.465 1.00 71.69 181 PRO A CA 1
ATOM 1494 C C . PRO A 1 181 ? 10.364 -21.446 2.736 1.00 71.69 181 PRO A C 1
ATOM 1496 O O . PRO A 1 181 ? 10.559 -20.423 2.089 1.00 71.69 181 PRO A O 1
ATOM 1499 N N . LEU A 1 182 ? 11.249 -21.889 3.639 1.00 68.25 182 LEU A N 1
ATOM 1500 C CA . LEU A 1 182 ? 12.429 -21.116 4.073 1.00 68.25 182 LEU A CA 1
ATOM 1501 C C . LEU A 1 182 ? 13.273 -20.570 2.906 1.00 68.25 182 LEU A C 1
ATOM 1503 O O . LEU A 1 182 ? 13.793 -19.463 2.990 1.00 68.25 182 LEU A O 1
ATOM 1507 N N . ILE A 1 183 ? 13.400 -21.340 1.820 1.00 66.06 183 ILE A N 1
ATOM 1508 C CA . ILE A 1 183 ? 14.102 -20.907 0.603 1.00 66.06 183 ILE A CA 1
ATOM 1509 C C . ILE A 1 183 ? 13.378 -19.726 -0.050 1.00 66.06 183 ILE A C 1
ATOM 1511 O O . ILE A 1 183 ? 14.024 -18.743 -0.394 1.00 66.06 183 ILE A O 1
ATOM 1515 N N . THR A 1 184 ? 12.053 -19.792 -0.180 1.00 67.88 184 THR A N 1
ATOM 1516 C CA . THR A 1 184 ? 11.241 -18.698 -0.722 1.00 67.88 184 THR A CA 1
ATOM 1517 C C . THR A 1 184 ? 11.307 -17.470 0.183 1.00 67.88 184 THR A C 1
ATOM 1519 O O . THR A 1 184 ? 11.482 -16.376 -0.332 1.00 67.88 184 THR A O 1
ATOM 1522 N N . ARG A 1 185 ? 11.311 -17.640 1.513 1.00 68.81 185 ARG A N 1
ATOM 1523 C CA . ARG A 1 185 ? 11.465 -16.521 2.458 1.00 68.81 185 ARG A CA 1
ATOM 1524 C C . ARG A 1 185 ? 12.817 -15.812 2.328 1.00 68.81 185 ARG A C 1
ATOM 1526 O O . ARG A 1 185 ? 12.864 -14.594 2.248 1.00 6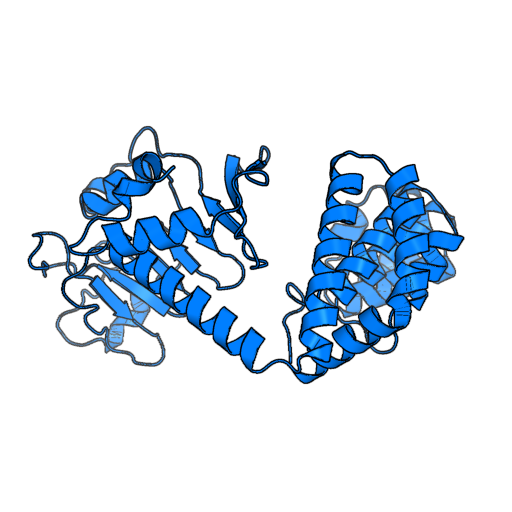8.81 185 ARG A O 1
ATOM 1533 N N . ILE A 1 186 ? 13.918 -16.566 2.252 1.00 71.19 186 ILE A N 1
ATOM 1534 C CA . ILE A 1 186 ? 15.259 -15.988 2.034 1.00 71.19 186 ILE A CA 1
ATOM 1535 C C . ILE A 1 186 ? 15.304 -15.237 0.698 1.00 71.19 186 ILE A C 1
ATOM 1537 O O . ILE A 1 186 ? 15.837 -14.134 0.624 1.00 71.19 186 ILE A O 1
ATOM 1541 N N . VAL A 1 187 ? 14.724 -15.822 -0.352 1.00 77.81 187 VAL A N 1
ATOM 1542 C CA . VAL A 1 187 ? 14.600 -15.178 -1.664 1.00 77.81 187 VAL A CA 1
ATOM 1543 C C . VAL A 1 187 ? 13.765 -13.892 -1.574 1.00 77.81 187 VAL A C 1
ATOM 1545 O O . VAL A 1 187 ? 14.149 -12.881 -2.157 1.00 77.81 187 VAL A O 1
ATOM 1548 N N . THR A 1 188 ? 12.666 -13.903 -0.818 1.00 77.25 188 THR A N 1
ATOM 1549 C CA . THR A 1 188 ? 11.807 -12.743 -0.552 1.00 77.25 188 THR A CA 1
ATOM 1550 C C . THR A 1 188 ? 12.581 -11.607 0.105 1.00 77.25 188 THR A C 1
ATOM 1552 O O . THR A 1 188 ? 12.576 -10.503 -0.436 1.00 77.25 188 THR A O 1
ATOM 1555 N N . ASP A 1 189 ? 13.284 -11.880 1.205 1.00 78.38 189 ASP A N 1
ATOM 1556 C CA . ASP A 1 189 ? 14.041 -10.869 1.950 1.00 78.38 189 ASP A CA 1
ATOM 1557 C C . ASP A 1 189 ? 15.132 -10.233 1.064 1.00 78.38 189 ASP A C 1
ATOM 1559 O O . ASP A 1 189 ? 15.256 -9.011 0.992 1.00 78.38 189 ASP A O 1
ATOM 1563 N N . VAL A 1 190 ? 15.870 -11.056 0.305 1.00 83.12 190 VAL A N 1
ATOM 1564 C CA . VAL A 1 190 ? 16.931 -10.592 -0.608 1.00 83.12 190 VAL A CA 1
ATOM 1565 C C . VAL A 1 190 ? 16.372 -9.735 -1.751 1.00 83.12 190 VAL A C 1
ATOM 1567 O O . VAL A 1 190 ? 16.981 -8.729 -2.130 1.00 83.12 190 VAL A O 1
ATOM 1570 N N . ILE A 1 191 ? 15.220 -10.108 -2.318 1.00 83.56 191 ILE A N 1
ATOM 1571 C CA . ILE A 1 191 ? 14.566 -9.330 -3.379 1.00 83.56 191 ILE A CA 1
ATOM 1572 C C . ILE A 1 191 ? 14.031 -8.005 -2.830 1.00 83.56 191 ILE A C 1
ATOM 1574 O O . ILE A 1 191 ? 14.221 -6.975 -3.478 1.00 83.56 191 ILE A O 1
ATOM 1578 N N . ALA A 1 192 ? 13.398 -8.015 -1.654 1.00 79.38 192 ALA A N 1
ATOM 1579 C CA . ALA A 1 192 ? 12.862 -6.815 -1.019 1.00 79.38 192 ALA A CA 1
ATOM 1580 C C . ALA A 1 192 ? 13.977 -5.806 -0.703 1.00 79.38 192 ALA A C 1
ATOM 1582 O O . ALA A 1 192 ? 13.888 -4.648 -1.112 1.00 79.38 192 ALA A O 1
ATOM 1583 N N . GLU A 1 193 ? 15.079 -6.258 -0.095 1.00 82.50 193 GLU A N 1
ATOM 1584 C CA . GLU A 1 193 ? 16.252 -5.417 0.174 1.00 82.50 193 GLU A CA 1
ATOM 1585 C C . GLU A 1 193 ? 16.851 -4.852 -1.129 1.00 82.50 193 GLU A C 1
ATOM 1587 O O . GLU A 1 193 ? 17.213 -3.676 -1.218 1.00 82.50 193 GLU A O 1
ATOM 1592 N N . THR A 1 194 ? 16.914 -5.677 -2.181 1.00 86.44 194 THR A N 1
ATOM 1593 C CA . THR A 1 194 ? 17.392 -5.247 -3.504 1.00 86.44 194 THR A CA 1
ATOM 1594 C C . THR A 1 194 ? 16.500 -4.156 -4.100 1.00 86.44 194 THR A C 1
ATOM 1596 O O . THR A 1 194 ? 17.010 -3.209 -4.702 1.00 86.44 194 THR A O 1
ATOM 1599 N N . TYR A 1 195 ? 15.179 -4.268 -3.941 1.00 84.06 195 TYR A N 1
ATOM 1600 C CA . TYR A 1 195 ? 14.237 -3.261 -4.419 1.00 84.06 195 TYR A CA 1
ATOM 1601 C C . TYR A 1 195 ? 14.358 -1.950 -3.640 1.00 84.06 195 TYR A C 1
ATOM 1603 O O . TYR A 1 195 ? 14.473 -0.905 -4.271 1.00 84.06 195 TYR A O 1
ATOM 1611 N N . GLN A 1 196 ? 14.435 -2.000 -2.307 1.00 81.19 196 GLN A N 1
ATOM 1612 C CA . GLN A 1 196 ? 14.615 -0.811 -1.462 1.00 81.19 196 GLN A CA 1
ATOM 1613 C C . GLN A 1 196 ? 15.882 -0.026 -1.832 1.00 81.19 196 GLN A C 1
ATOM 1615 O O . GLN A 1 196 ? 15.853 1.195 -1.977 1.00 81.19 196 GLN A O 1
ATOM 1620 N N . GLN A 1 197 ? 17.001 -0.718 -2.067 1.00 85.00 197 GLN A N 1
ATOM 1621 C CA . GLN A 1 197 ? 18.237 -0.062 -2.503 1.00 85.00 197 GLN A CA 1
ATOM 1622 C C . GLN A 1 197 ? 18.114 0.554 -3.903 1.00 85.00 197 GLN A C 1
ATOM 1624 O O . GLN A 1 197 ? 18.628 1.650 -4.140 1.00 85.00 197 GLN A O 1
ATOM 1629 N N . LEU A 1 198 ? 17.443 -0.132 -4.839 1.00 87.06 198 LEU A N 1
ATOM 1630 C CA . LEU A 1 198 ? 17.175 0.424 -6.167 1.00 87.06 198 LEU A CA 1
ATOM 1631 C C . LEU A 1 198 ? 16.319 1.689 -6.060 1.00 87.06 198 LEU A C 1
ATOM 1633 O O . LEU A 1 198 ? 16.675 2.703 -6.662 1.00 87.06 198 LEU A O 1
ATOM 1637 N N . ASP A 1 199 ? 15.237 1.634 -5.285 1.00 80.50 199 ASP A N 1
ATOM 1638 C CA . ASP A 1 199 ? 14.323 2.752 -5.075 1.00 80.50 199 ASP A CA 1
ATOM 1639 C C . ASP A 1 199 ? 15.055 3.966 -4.491 1.00 80.50 199 ASP A C 1
ATOM 1641 O O . ASP A 1 199 ? 14.985 5.054 -5.059 1.00 80.50 199 ASP A O 1
ATOM 1645 N N . HIS A 1 200 ? 15.915 3.759 -3.487 1.00 81.06 200 HIS A N 1
ATOM 1646 C CA . HIS A 1 200 ? 16.770 4.814 -2.938 1.00 81.06 200 HIS A CA 1
ATOM 1647 C C . HIS A 1 200 ? 17.647 5.503 -4.001 1.00 81.06 200 HIS A C 1
ATOM 1649 O O . HIS A 1 200 ? 17.826 6.728 -3.985 1.00 81.06 200 HIS A O 1
ATOM 1655 N N . PHE A 1 201 ? 18.217 4.750 -4.952 1.00 85.50 201 PHE A N 1
ATOM 1656 C CA . PHE A 1 201 ? 18.970 5.363 -6.049 1.00 85.50 201 PHE A CA 1
ATOM 1657 C C . PHE A 1 201 ? 18.067 6.164 -6.995 1.00 85.50 201 PHE A C 1
ATOM 1659 O O . PHE A 1 201 ? 18.484 7.229 -7.463 1.00 85.50 201 PHE A O 1
ATOM 1666 N N . LEU A 1 202 ? 16.863 5.666 -7.290 1.00 81.50 202 LEU A N 1
ATOM 1667 C CA . LEU A 1 202 ? 15.908 6.312 -8.192 1.00 81.50 202 LEU A CA 1
ATOM 1668 C C . LEU A 1 202 ? 15.354 7.610 -7.595 1.00 81.50 202 LEU A C 1
ATOM 1670 O O . LEU A 1 202 ? 15.409 8.644 -8.264 1.00 81.50 202 LEU A O 1
ATOM 1674 N N . THR A 1 203 ? 14.914 7.592 -6.336 1.00 79.12 203 THR A N 1
ATOM 1675 C CA . THR A 1 203 ? 14.417 8.776 -5.610 1.00 79.12 203 THR A CA 1
ATOM 1676 C C . THR A 1 203 ? 15.513 9.829 -5.442 1.00 79.12 203 THR A C 1
ATOM 1678 O O . THR A 1 203 ? 15.283 11.021 -5.643 1.00 79.12 203 THR A O 1
ATOM 1681 N N . SER A 1 204 ? 16.760 9.395 -5.236 1.00 81.25 204 SER A N 1
ATOM 1682 C CA . SER A 1 204 ? 17.939 10.272 -5.228 1.00 81.25 204 SER A CA 1
ATOM 1683 C C . SER A 1 204 ? 18.395 10.741 -6.622 1.00 81.25 204 SER A C 1
ATOM 1685 O O . SER A 1 204 ? 19.422 11.415 -6.730 1.00 81.25 204 SER A O 1
ATOM 1687 N N . SER A 1 205 ? 17.696 10.371 -7.705 1.00 85.62 205 SER A N 1
ATOM 1688 C CA . SER A 1 205 ? 18.069 10.669 -9.100 1.00 85.62 205 SER A CA 1
ATOM 1689 C C . SER A 1 205 ? 19.488 10.216 -9.503 1.00 85.62 205 SER A C 1
ATOM 1691 O O . SER A 1 205 ? 20.097 10.765 -10.427 1.00 85.62 205 SER A O 1
ATOM 1693 N N . LYS A 1 206 ? 20.032 9.186 -8.842 1.00 89.50 206 LYS A N 1
ATOM 1694 C CA . LYS A 1 206 ? 21.362 8.601 -9.097 1.00 89.50 206 LYS A CA 1
ATOM 1695 C C . LYS A 1 206 ? 21.286 7.507 -10.164 1.00 89.50 206 LYS A C 1
ATOM 1697 O O . LYS A 1 206 ? 21.555 6.334 -9.914 1.00 89.50 206 LYS A O 1
ATOM 1702 N N . TYR A 1 207 ? 20.874 7.876 -11.376 1.00 89.50 207 TYR A N 1
ATOM 1703 C CA . TYR A 1 207 ? 20.533 6.906 -12.428 1.00 89.50 207 TYR A CA 1
ATOM 1704 C C . TYR A 1 207 ? 21.714 6.045 -12.914 1.00 89.50 207 TYR A C 1
ATOM 1706 O O . TYR A 1 207 ? 21.511 4.915 -13.359 1.00 89.50 207 TYR A O 1
ATOM 1714 N N . THR A 1 208 ? 22.954 6.540 -12.839 1.00 90.19 208 THR A N 1
ATOM 1715 C CA . THR A 1 208 ? 24.137 5.770 -13.277 1.00 90.19 208 THR A CA 1
ATOM 1716 C C . THR A 1 208 ? 24.482 4.672 -12.271 1.00 90.19 208 THR A C 1
ATOM 1718 O O . THR A 1 208 ? 24.793 3.537 -12.647 1.00 90.19 208 THR A O 1
ATOM 1721 N N . GLU A 1 209 ? 24.384 5.003 -10.988 1.00 92.69 209 GLU A N 1
ATOM 1722 C CA . GLU A 1 209 ? 24.560 4.101 -9.861 1.00 92.69 209 GLU A CA 1
ATOM 1723 C C . GLU A 1 209 ? 23.423 3.081 -9.818 1.00 92.69 209 GLU A C 1
ATOM 1725 O O . GLU A 1 209 ? 23.706 1.885 -9.788 1.00 92.69 209 GLU A O 1
ATOM 1730 N N . ALA A 1 210 ? 22.170 3.538 -9.956 1.00 92.69 210 ALA A N 1
ATOM 1731 C CA . ALA A 1 210 ? 20.991 2.680 -10.070 1.00 92.69 210 ALA A CA 1
ATOM 1732 C C . ALA A 1 210 ? 21.182 1.625 -11.165 1.00 92.69 210 ALA A C 1
ATOM 1734 O O . ALA A 1 210 ? 20.957 0.439 -10.941 1.00 92.69 210 ALA A O 1
ATOM 1735 N N . LYS A 1 211 ? 21.664 2.043 -12.345 1.00 92.94 211 LYS A N 1
ATOM 1736 C CA . LYS A 1 211 ? 21.914 1.140 -13.474 1.00 92.94 211 LYS A CA 1
ATOM 1737 C C . LYS A 1 211 ? 22.983 0.099 -13.154 1.00 92.94 211 LYS A C 1
ATOM 1739 O O . LYS A 1 211 ? 22.782 -1.086 -13.407 1.00 92.94 211 LYS A O 1
ATOM 1744 N N . SER A 1 212 ? 24.120 0.538 -12.616 1.00 92.75 212 SER A N 1
ATOM 1745 C CA . SER A 1 212 ? 25.241 -0.358 -12.298 1.00 92.75 212 SER A CA 1
ATOM 1746 C C . SER A 1 212 ? 24.847 -1.377 -11.223 1.00 92.75 212 SER A C 1
ATOM 1748 O O . SER A 1 212 ? 25.152 -2.566 -11.343 1.00 92.75 212 SER A O 1
ATOM 1750 N N . PHE A 1 213 ? 24.109 -0.920 -10.208 1.00 93.56 213 PHE A N 1
ATOM 1751 C CA . PHE A 1 213 ? 23.527 -1.759 -9.168 1.00 93.56 213 PHE A CA 1
ATOM 1752 C C . PHE A 1 213 ? 22.548 -2.781 -9.757 1.00 93.56 213 PHE A C 1
ATOM 1754 O O . PHE A 1 213 ? 22.713 -3.982 -9.547 1.00 93.56 213 PHE A O 1
ATOM 1761 N N . ALA A 1 214 ? 21.588 -2.321 -10.561 1.00 91.50 214 ALA A N 1
ATOM 1762 C CA . ALA A 1 214 ? 20.572 -3.160 -11.180 1.00 91.50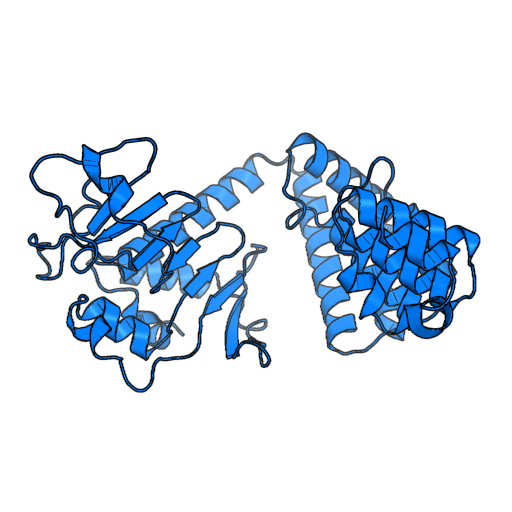 214 ALA A CA 1
ATOM 1763 C C . ALA A 1 214 ? 21.166 -4.274 -12.051 1.00 91.50 214 ALA A C 1
ATOM 1765 O O . ALA A 1 214 ? 20.811 -5.436 -11.877 1.00 91.50 214 ALA A O 1
ATOM 1766 N N . ILE A 1 215 ? 22.096 -3.946 -12.955 1.00 91.25 215 ILE A N 1
ATOM 1767 C CA . ILE A 1 215 ? 22.757 -4.931 -13.829 1.00 91.25 215 ILE A CA 1
ATOM 1768 C C . ILE A 1 215 ? 23.463 -6.011 -12.999 1.00 91.25 215 ILE A C 1
ATOM 1770 O O . ILE A 1 215 ? 23.333 -7.207 -13.278 1.00 91.25 215 ILE A O 1
ATOM 1774 N N . THR A 1 216 ? 24.168 -5.595 -11.945 1.00 93.44 216 THR A N 1
ATOM 1775 C CA . THR A 1 216 ? 24.852 -6.515 -11.029 1.00 93.44 216 THR A CA 1
ATOM 1776 C C . THR A 1 216 ? 23.846 -7.439 -10.344 1.00 93.44 216 THR A C 1
ATOM 1778 O O . THR A 1 216 ? 23.994 -8.659 -10.394 1.00 93.44 216 THR A O 1
ATOM 1781 N N . LYS A 1 217 ? 22.771 -6.880 -9.779 1.00 92.38 217 LYS A N 1
ATOM 1782 C CA . LYS A 1 217 ? 21.772 -7.645 -9.024 1.00 92.38 217 LYS A CA 1
ATOM 1783 C C . LYS A 1 217 ? 20.941 -8.579 -9.886 1.00 92.38 217 LYS A C 1
ATOM 1785 O O . LYS A 1 217 ? 20.703 -9.710 -9.481 1.00 92.38 217 LYS A O 1
ATOM 1790 N N . ILE A 1 218 ? 20.569 -8.168 -11.096 1.00 92.62 218 ILE A N 1
ATOM 1791 C CA . ILE A 1 218 ? 19.922 -9.060 -12.065 1.00 92.62 218 ILE A CA 1
ATOM 1792 C C . ILE A 1 218 ? 20.834 -10.246 -12.381 1.00 92.62 218 ILE A C 1
ATOM 1794 O O . ILE A 1 218 ? 20.363 -11.378 -12.443 1.00 92.62 218 ILE A O 1
ATOM 1798 N N . THR A 1 219 ? 22.133 -10.005 -12.565 1.00 91.50 219 THR A N 1
ATOM 1799 C CA . THR A 1 219 ? 23.098 -11.069 -12.874 1.00 91.50 219 THR A CA 1
ATOM 1800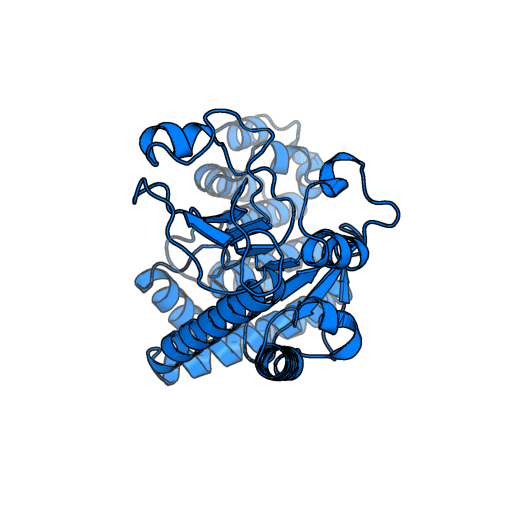 C C . THR A 1 219 ? 23.248 -12.053 -11.712 1.00 91.50 219 THR A C 1
ATOM 1802 O O . THR A 1 219 ? 23.272 -13.261 -11.938 1.00 91.50 219 THR A O 1
ATOM 1805 N N . GLU A 1 220 ? 23.312 -11.549 -10.479 1.00 93.12 220 GLU A N 1
ATOM 1806 C CA . GLU A 1 220 ? 23.453 -12.358 -9.263 1.00 93.12 220 GLU A CA 1
ATOM 1807 C C . GLU A 1 220 ? 22.176 -13.142 -8.921 1.00 93.12 220 GLU A C 1
ATOM 1809 O O . GLU A 1 220 ? 22.250 -14.323 -8.589 1.00 93.12 220 GLU A O 1
ATOM 1814 N N . LEU A 1 221 ? 21.009 -12.499 -9.029 1.00 92.19 221 LEU A N 1
ATOM 1815 C CA . LEU A 1 221 ? 19.752 -12.953 -8.419 1.00 92.19 221 LEU A CA 1
ATOM 1816 C C . LEU A 1 221 ? 18.693 -13.386 -9.442 1.00 92.19 221 LEU A C 1
ATOM 1818 O O . LEU A 1 221 ? 17.527 -13.570 -9.097 1.00 92.19 221 LEU A O 1
ATOM 1822 N N . LYS A 1 222 ? 19.059 -13.561 -10.719 1.00 92.88 222 LYS A N 1
ATOM 1823 C CA . LYS A 1 222 ? 18.110 -13.889 -11.802 1.00 92.88 222 LYS A CA 1
ATOM 1824 C C . LYS A 1 222 ? 17.152 -15.032 -11.452 1.00 92.88 222 LYS A C 1
ATOM 1826 O O . LYS A 1 222 ? 15.953 -14.943 -11.713 1.00 92.88 222 LYS A O 1
ATOM 1831 N N . ASN A 1 223 ? 17.685 -16.127 -10.912 1.00 90.94 223 ASN A N 1
ATOM 1832 C CA . ASN A 1 223 ? 16.886 -17.309 -10.582 1.00 90.94 223 ASN A CA 1
ATOM 1833 C C . ASN A 1 223 ? 15.986 -17.074 -9.366 1.00 90.94 223 ASN A C 1
ATOM 1835 O O . ASN A 1 223 ? 14.884 -17.618 -9.322 1.00 90.94 223 ASN A O 1
ATOM 1839 N N . ASP A 1 224 ? 16.422 -16.237 -8.431 1.00 90.56 224 ASP A N 1
ATOM 1840 C CA . ASP A 1 224 ? 15.670 -15.892 -7.229 1.00 90.56 224 ASP A CA 1
ATOM 1841 C C . ASP A 1 224 ? 14.448 -15.050 -7.611 1.00 90.56 224 ASP A C 1
ATOM 1843 O O . ASP A 1 224 ? 13.324 -15.412 -7.266 1.00 90.56 224 ASP A O 1
ATOM 1847 N N . PHE A 1 225 ? 14.628 -14.027 -8.460 1.00 90.81 225 PHE A N 1
ATOM 1848 C CA . PHE A 1 225 ? 13.520 -13.240 -9.025 1.00 90.81 225 PHE A CA 1
ATOM 1849 C C . PHE A 1 225 ? 12.478 -14.111 -9.732 1.00 90.81 225 PHE A C 1
ATOM 1851 O O . PHE A 1 225 ? 11.276 -13.929 -9.541 1.00 90.81 225 PHE A O 1
ATOM 1858 N N . ARG A 1 226 ? 12.926 -15.083 -10.534 1.00 91.00 226 ARG A N 1
ATOM 1859 C CA . ARG A 1 226 ? 12.028 -16.009 -11.242 1.00 91.00 226 ARG A CA 1
ATOM 1860 C C . ARG A 1 226 ? 11.303 -16.951 -10.291 1.00 91.00 226 ARG A C 1
ATOM 1862 O O . ARG A 1 226 ? 10.106 -17.167 -10.448 1.00 91.00 226 ARG A O 1
ATOM 1869 N N . THR A 1 227 ? 12.014 -17.488 -9.304 1.00 87.06 227 THR A N 1
ATOM 1870 C CA . THR A 1 227 ? 11.437 -18.377 -8.288 1.00 87.06 227 THR A CA 1
ATOM 1871 C C . THR A 1 227 ? 10.357 -17.648 -7.499 1.00 87.06 227 THR A C 1
ATOM 1873 O O . THR A 1 227 ? 9.261 -18.179 -7.329 1.00 87.06 227 THR A O 1
ATOM 1876 N N . ARG A 1 228 ? 10.633 -16.406 -7.087 1.00 86.94 228 ARG A N 1
ATOM 1877 C CA . ARG A 1 228 ? 9.654 -15.572 -6.392 1.00 86.94 228 ARG A CA 1
ATOM 1878 C C . ARG A 1 228 ? 8.447 -15.256 -7.264 1.00 86.94 228 ARG A C 1
ATOM 1880 O O . ARG A 1 228 ? 7.322 -15.399 -6.804 1.00 86.94 228 ARG A O 1
ATOM 1887 N N . HIS A 1 229 ? 8.668 -14.890 -8.524 1.00 89.88 229 HIS A N 1
ATOM 1888 C CA . HIS A 1 229 ? 7.580 -14.576 -9.446 1.00 89.88 229 HIS A CA 1
ATOM 1889 C C . HIS A 1 229 ? 6.624 -15.761 -9.650 1.00 89.88 229 HIS A C 1
ATOM 1891 O O . HIS A 1 229 ? 5.406 -15.588 -9.633 1.00 89.88 229 HIS A O 1
ATOM 1897 N N . GLU A 1 230 ? 7.153 -16.979 -9.796 1.00 87.00 230 GLU A N 1
ATOM 1898 C CA . GLU A 1 230 ? 6.310 -18.175 -9.892 1.00 87.00 230 GLU A CA 1
ATOM 1899 C C . GLU A 1 230 ? 5.557 -18.464 -8.588 1.00 87.00 230 GLU A C 1
ATOM 1901 O O . GLU A 1 230 ? 4.385 -18.840 -8.636 1.00 87.00 230 GLU A O 1
ATOM 1906 N N . ALA A 1 231 ? 6.180 -18.244 -7.426 1.00 84.56 231 ALA A N 1
ATOM 1907 C CA . ALA A 1 231 ? 5.499 -18.371 -6.139 1.00 84.56 231 ALA A CA 1
ATOM 1908 C C . ALA A 1 231 ? 4.341 -17.364 -6.005 1.00 84.56 231 ALA A C 1
ATOM 1910 O O . ALA A 1 231 ? 3.226 -17.761 -5.665 1.00 84.56 231 ALA A O 1
ATOM 1911 N N . ASP A 1 232 ? 4.569 -16.094 -6.353 1.00 85.44 232 ASP A N 1
ATOM 1912 C CA . ASP A 1 232 ? 3.546 -15.041 -6.321 1.00 85.44 232 ASP A CA 1
ATOM 1913 C C . ASP A 1 232 ? 2.360 -15.379 -7.240 1.00 85.44 232 ASP A C 1
ATOM 1915 O O . ASP A 1 232 ? 1.200 -15.215 -6.854 1.00 85.44 232 ASP A O 1
ATOM 1919 N N . LYS A 1 233 ? 2.636 -15.936 -8.429 1.00 84.56 233 LYS A N 1
ATOM 1920 C CA . LYS A 1 233 ? 1.603 -16.422 -9.357 1.00 84.56 233 LYS A CA 1
ATO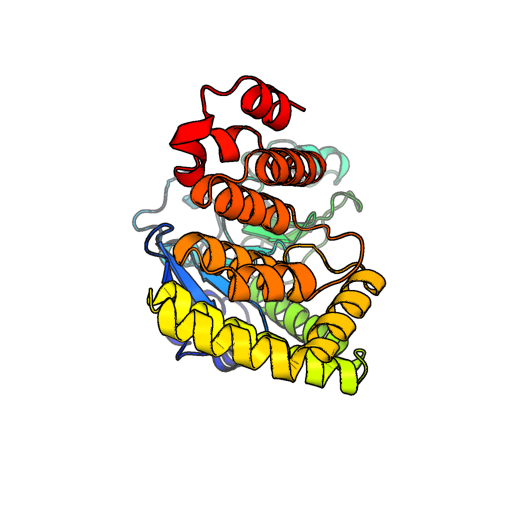M 1921 C C . LYS A 1 233 ? 0.779 -17.566 -8.775 1.00 84.56 233 LYS A C 1
ATOM 1923 O O . LYS A 1 233 ? -0.442 -17.556 -8.913 1.00 84.56 233 LYS A O 1
ATOM 1928 N N . ILE A 1 234 ? 1.425 -18.554 -8.153 1.00 83.88 234 ILE A N 1
ATOM 1929 C CA . ILE A 1 234 ? 0.740 -19.706 -7.542 1.00 83.88 234 ILE A CA 1
ATOM 1930 C C . ILE A 1 234 ? -0.153 -19.250 -6.385 1.00 83.88 234 ILE A C 1
ATOM 1932 O O . ILE A 1 234 ? -1.274 -19.739 -6.245 1.00 83.88 234 ILE A O 1
ATOM 1936 N N . ASN A 1 235 ? 0.327 -18.295 -5.592 1.00 80.00 235 ASN A N 1
ATOM 1937 C CA . ASN A 1 235 ? -0.365 -17.799 -4.407 1.00 80.00 235 ASN A CA 1
ATOM 1938 C C . ASN A 1 235 ? -1.418 -16.722 -4.716 1.00 80.00 235 ASN A C 1
ATOM 1940 O O . ASN A 1 235 ? -2.111 -16.277 -3.805 1.00 80.00 235 ASN A O 1
ATOM 1944 N N . GLY A 1 236 ? -1.563 -16.305 -5.979 1.00 80.12 236 GLY A N 1
ATOM 1945 C CA . GLY A 1 236 ? -2.539 -15.288 -6.374 1.00 80.12 236 GLY A CA 1
ATOM 1946 C C . GLY A 1 236 ? -2.264 -13.918 -5.752 1.00 80.12 236 GLY A C 1
ATOM 1947 O O . GLY A 1 236 ? -3.205 -13.182 -5.459 1.00 80.12 236 GLY A O 1
ATOM 1948 N N . VAL A 1 237 ? -0.988 -13.587 -5.531 1.00 76.38 237 VAL A N 1
ATOM 1949 C CA . VAL A 1 237 ? -0.570 -12.302 -4.960 1.00 76.38 237 VAL A CA 1
ATOM 1950 C C . VAL A 1 237 ? -1.052 -11.167 -5.869 1.00 76.38 237 VAL A C 1
ATOM 1952 O O . VAL A 1 237 ? -0.925 -11.244 -7.096 1.00 76.38 237 VAL A O 1
ATOM 1955 N N . SER A 1 238 ? -1.632 -10.118 -5.278 1.00 75.56 238 SER A N 1
ATOM 1956 C CA . SER A 1 238 ? -2.111 -8.955 -6.031 1.00 75.56 238 SER A CA 1
ATOM 1957 C C . SER A 1 238 ? -0.966 -8.283 -6.799 1.00 75.56 238 SER A C 1
ATOM 1959 O O . SER A 1 238 ? 0.203 -8.380 -6.426 1.00 75.56 238 SER A O 1
ATOM 1961 N N . LEU A 1 239 ? -1.285 -7.567 -7.882 1.00 73.00 239 LEU A N 1
ATOM 1962 C CA . LEU A 1 239 ? -0.267 -6.918 -8.724 1.00 73.00 239 LEU A CA 1
ATOM 1963 C C . LEU A 1 239 ? 0.577 -5.895 -7.959 1.00 73.00 239 LEU A C 1
ATOM 1965 O O . LEU A 1 239 ? 1.751 -5.709 -8.268 1.00 73.00 239 LEU A O 1
ATOM 1969 N N . GLU A 1 240 ? -0.016 -5.267 -6.950 1.00 68.50 240 GLU A N 1
ATOM 1970 C CA . GLU A 1 240 ? 0.641 -4.301 -6.069 1.00 68.50 240 GLU A CA 1
ATOM 1971 C C . GLU A 1 240 ? 1.676 -4.970 -5.152 1.00 68.50 240 GLU A C 1
ATOM 1973 O O . GLU A 1 240 ? 2.701 -4.366 -4.841 1.00 68.50 240 GLU A O 1
ATOM 1978 N N . LYS A 1 241 ? 1.468 -6.246 -4.802 1.00 72.56 241 LYS A N 1
ATOM 1979 C CA . LYS A 1 241 ? 2.352 -7.050 -3.940 1.00 72.56 241 LYS A CA 1
ATOM 1980 C C . LYS A 1 241 ? 3.325 -7.953 -4.721 1.00 72.56 241 LYS A C 1
ATOM 1982 O O . LYS A 1 241 ? 4.188 -8.596 -4.129 1.00 72.56 241 LYS A O 1
ATOM 1987 N N . ASN A 1 242 ? 3.222 -8.004 -6.053 1.00 83.31 242 ASN A N 1
ATOM 1988 C CA . ASN A 1 242 ? 4.119 -8.778 -6.920 1.00 83.31 242 ASN A CA 1
ATOM 1989 C C . ASN A 1 242 ? 5.432 -8.006 -7.158 1.00 83.31 242 ASN A C 1
ATOM 1991 O O . ASN A 1 242 ? 5.596 -7.293 -8.158 1.00 83.31 242 ASN A O 1
ATOM 1995 N N . PHE A 1 243 ? 6.370 -8.133 -6.212 1.00 83.75 243 PHE A N 1
ATOM 1996 C CA . PHE A 1 243 ? 7.666 -7.446 -6.264 1.00 83.75 243 PHE A CA 1
ATOM 1997 C C . PHE A 1 243 ? 8.460 -7.709 -7.539 1.00 83.75 243 PHE A C 1
ATOM 1999 O O . PHE A 1 243 ? 8.993 -6.742 -8.085 1.00 83.75 243 PHE A O 1
ATOM 2006 N N . PRO A 1 244 ? 8.565 -8.951 -8.055 1.00 90.44 244 PRO A N 1
ATOM 2007 C CA . PRO A 1 244 ? 9.343 -9.190 -9.264 1.00 90.44 244 PRO A CA 1
ATOM 2008 C C . PRO A 1 244 ? 8.851 -8.359 -10.454 1.00 90.44 244 PRO A C 1
ATOM 2010 O O . PRO A 1 244 ? 9.659 -7.762 -11.167 1.00 90.44 244 PRO A O 1
ATOM 2013 N N . GLU A 1 245 ? 7.535 -8.271 -10.664 1.00 92.31 245 GLU A N 1
ATOM 2014 C CA . GLU A 1 245 ? 6.975 -7.477 -11.759 1.00 92.31 245 GLU A CA 1
ATOM 2015 C C . GLU A 1 245 ? 7.134 -5.966 -11.538 1.00 92.31 245 GLU A C 1
ATOM 2017 O O . GLU A 1 245 ? 7.424 -5.237 -12.491 1.00 92.31 245 GLU A O 1
ATOM 2022 N N . ARG A 1 246 ? 6.998 -5.484 -10.293 1.00 89.81 246 ARG A N 1
ATOM 2023 C CA . ARG A 1 246 ? 7.285 -4.081 -9.935 1.00 89.81 246 ARG A CA 1
ATOM 2024 C C . ARG A 1 246 ? 8.747 -3.722 -10.202 1.00 89.81 246 ARG A C 1
ATOM 2026 O O . ARG A 1 246 ? 9.016 -2.734 -10.881 1.00 89.81 246 ARG A O 1
ATOM 2033 N N . PHE A 1 247 ? 9.671 -4.577 -9.769 1.00 90.38 247 PHE A N 1
ATOM 2034 C CA . PHE A 1 247 ? 11.105 -4.427 -10.003 1.00 90.38 247 PHE A CA 1
ATOM 2035 C C . PHE A 1 247 ? 11.415 -4.317 -11.503 1.00 90.38 247 PHE A C 1
ATOM 2037 O O . PHE A 1 247 ? 12.090 -3.384 -11.932 1.00 90.38 247 PHE A O 1
ATOM 2044 N N . VAL A 1 248 ? 10.858 -5.209 -12.334 1.00 94.31 248 VAL A N 1
ATOM 2045 C CA . VAL A 1 248 ? 11.012 -5.128 -13.800 1.00 94.31 248 VAL A CA 1
ATOM 2046 C C . VAL A 1 248 ? 10.448 -3.824 -14.364 1.00 94.31 248 VAL A C 1
ATOM 2048 O O . VAL A 1 248 ? 11.088 -3.206 -15.217 1.00 94.31 248 VAL A O 1
ATOM 2051 N N . ALA A 1 249 ? 9.269 -3.388 -13.911 1.00 93.50 249 ALA A N 1
ATOM 2052 C CA . ALA A 1 249 ? 8.669 -2.144 -14.381 1.00 93.50 249 ALA A CA 1
ATOM 2053 C C . ALA A 1 249 ? 9.574 -0.932 -14.099 1.00 93.50 249 ALA A C 1
ATOM 2055 O O . ALA A 1 249 ? 9.786 -0.112 -14.998 1.00 93.50 249 ALA A O 1
ATOM 2056 N N . ASP A 1 250 ? 10.148 -0.842 -12.900 1.00 91.62 250 ASP A N 1
ATOM 2057 C CA . ASP A 1 250 ? 11.006 0.278 -12.498 1.00 91.62 250 ASP A CA 1
ATOM 2058 C C . ASP A 1 250 ? 12.356 0.257 -13.224 1.00 91.62 250 ASP A C 1
ATOM 2060 O O . ASP A 1 250 ? 12.845 1.296 -13.675 1.00 91.62 250 ASP A O 1
ATOM 2064 N N . LEU A 1 251 ? 12.907 -0.930 -13.484 1.00 95.00 251 LEU A N 1
ATOM 2065 C CA . LEU A 1 251 ? 14.088 -1.072 -14.334 1.00 95.00 251 LEU A CA 1
ATOM 2066 C C . LEU A 1 251 ? 13.848 -0.646 -15.784 1.00 95.00 251 LEU A C 1
ATOM 2068 O O . LEU A 1 251 ? 14.732 -0.061 -16.407 1.00 95.00 251 LEU A O 1
ATOM 2072 N N . LEU A 1 252 ? 12.662 -0.904 -16.338 1.00 96.50 252 LEU A N 1
ATOM 2073 C CA . LEU A 1 252 ? 12.322 -0.442 -17.685 1.00 96.50 252 LEU A CA 1
ATOM 2074 C C . LEU A 1 252 ? 12.174 1.083 -17.740 1.00 96.50 252 LEU A C 1
ATOM 2076 O O . LEU A 1 252 ? 12.582 1.694 -18.730 1.00 96.50 252 LEU A O 1
ATOM 2080 N N . ALA A 1 253 ? 11.664 1.713 -16.677 1.00 93.75 253 ALA A N 1
ATOM 2081 C CA . ALA A 1 253 ? 11.663 3.171 -16.555 1.00 93.75 253 ALA A CA 1
ATOM 2082 C C . ALA A 1 253 ? 13.094 3.728 -16.455 1.00 93.75 253 ALA A C 1
ATOM 2084 O O . ALA A 1 253 ? 13.435 4.702 -17.132 1.00 93.75 253 ALA A O 1
ATOM 2085 N N . LEU A 1 254 ? 13.967 3.085 -15.674 1.00 94.62 254 LEU A N 1
ATOM 2086 C CA . LEU A 1 254 ? 15.390 3.428 -15.602 1.00 94.62 254 LEU A CA 1
ATOM 2087 C C . LEU A 1 254 ? 16.075 3.298 -16.972 1.00 94.62 254 LEU A C 1
ATOM 2089 O O . LEU A 1 254 ? 16.816 4.195 -17.387 1.00 94.62 254 LEU A O 1
ATOM 2093 N N . ALA A 1 255 ? 15.798 2.220 -17.706 1.00 96.38 255 ALA A N 1
ATOM 2094 C CA . ALA A 1 255 ? 16.315 2.009 -19.052 1.00 96.38 255 ALA A CA 1
ATOM 2095 C C . ALA A 1 255 ? 15.818 3.085 -20.029 1.00 96.38 255 ALA A C 1
ATOM 2097 O O . ALA A 1 255 ? 16.595 3.561 -20.853 1.00 96.38 255 ALA A O 1
ATOM 2098 N N . ALA A 1 256 ? 14.555 3.514 -19.930 1.00 94.56 256 ALA A N 1
ATOM 2099 C CA . ALA A 1 256 ? 14.009 4.617 -20.725 1.00 94.56 256 ALA A CA 1
ATOM 2100 C C . ALA A 1 256 ? 14.726 5.945 -20.425 1.00 94.56 256 ALA A C 1
ATOM 2102 O O . ALA A 1 256 ? 15.203 6.609 -21.349 1.00 94.56 256 ALA A O 1
ATOM 2103 N N . ASN A 1 257 ? 14.897 6.283 -19.143 1.00 91.19 257 ASN A N 1
ATOM 2104 C CA . ASN A 1 257 ? 15.585 7.503 -18.708 1.00 91.19 257 ASN A CA 1
ATOM 2105 C C . ASN A 1 257 ? 17.056 7.547 -19.147 1.00 91.19 257 ASN A C 1
ATOM 2107 O O . ASN A 1 257 ? 17.559 8.594 -19.555 1.00 91.19 257 ASN A O 1
ATOM 2111 N N . THR A 1 258 ? 17.748 6.409 -19.092 1.00 92.38 258 THR A N 1
ATOM 2112 C CA . THR A 1 258 ? 19.167 6.301 -19.470 1.00 92.38 258 THR A CA 1
ATOM 2113 C C . THR A 1 258 ? 19.384 5.980 -20.950 1.00 92.38 258 THR A C 1
ATOM 2115 O O . THR A 1 258 ? 20.503 6.111 -21.446 1.00 92.38 258 THR A O 1
ATOM 2118 N N . LYS A 1 259 ? 18.325 5.577 -21.665 1.00 94.00 259 LYS A N 1
ATOM 2119 C CA . LYS A 1 259 ? 18.347 5.031 -23.035 1.00 94.00 259 LYS A CA 1
ATOM 2120 C C . LYS A 1 259 ? 19.324 3.864 -23.204 1.00 94.00 259 LYS A C 1
ATOM 2122 O O . LYS A 1 259 ? 19.874 3.652 -24.284 1.00 94.00 259 LYS A O 1
ATOM 2127 N N . ASP A 1 260 ? 19.538 3.106 -22.136 1.00 94.94 260 ASP A N 1
ATOM 2128 C CA . ASP A 1 260 ? 20.530 2.041 -22.086 1.00 94.94 260 ASP A CA 1
ATOM 2129 C C . ASP A 1 260 ? 19.936 0.710 -22.572 1.00 94.94 260 ASP A C 1
ATOM 2131 O O . ASP A 1 260 ? 18.938 0.216 -22.044 1.00 94.94 260 ASP A O 1
ATOM 2135 N N . VAL A 1 261 ? 20.530 0.146 -23.627 1.00 95.56 261 VAL A N 1
ATOM 2136 C CA . VAL A 1 261 ? 20.040 -1.086 -24.266 1.00 95.56 261 VAL A CA 1
ATOM 2137 C C . VAL A 1 261 ? 20.309 -2.335 -23.437 1.00 95.56 261 VAL A C 1
ATOM 2139 O O . VAL A 1 261 ? 19.494 -3.254 -23.457 1.00 95.56 261 VAL A O 1
ATOM 2142 N N . GLU A 1 262 ? 21.412 -2.370 -22.693 1.00 95.06 262 GLU A N 1
ATOM 2143 C CA . GLU A 1 262 ? 21.768 -3.517 -21.862 1.00 95.06 262 GLU A CA 1
ATOM 2144 C C . GLU A 1 262 ? 20.813 -3.610 -20.672 1.00 95.06 262 GLU A C 1
ATOM 2146 O O . GLU A 1 262 ? 20.205 -4.657 -20.449 1.00 95.06 262 GLU A O 1
ATOM 2151 N N . CYS A 1 263 ? 20.585 -2.486 -19.986 1.00 95.25 263 CYS A N 1
ATOM 2152 C CA . CYS A 1 263 ? 19.609 -2.383 -18.906 1.00 95.25 263 CYS A CA 1
ATOM 2153 C C . CYS A 1 263 ? 18.207 -2.795 -19.378 1.00 95.25 263 CYS A C 1
ATOM 2155 O O . CYS A 1 263 ? 17.559 -3.619 -18.731 1.00 95.25 263 CYS A O 1
ATOM 2157 N N . PHE A 1 264 ? 17.771 -2.306 -20.548 1.00 96.94 264 PHE A N 1
ATOM 2158 C CA . PHE A 1 264 ? 16.491 -2.702 -21.138 1.00 96.94 264 PHE A CA 1
ATOM 2159 C C . PHE A 1 264 ? 16.409 -4.214 -21.381 1.00 96.94 264 PHE A C 1
ATOM 2161 O O . PHE A 1 264 ? 15.438 -4.852 -20.979 1.00 96.94 264 PHE A O 1
ATOM 2168 N N . GLN A 1 265 ? 17.415 -4.802 -22.035 1.00 95.88 265 GLN A N 1
ATOM 2169 C CA . GLN A 1 265 ? 17.421 -6.227 -22.376 1.00 95.88 265 GLN A CA 1
ATOM 2170 C C . GLN A 1 265 ? 17.432 -7.118 -21.133 1.00 95.88 265 GLN A C 1
ATOM 2172 O O . GLN A 1 265 ? 16.711 -8.116 -21.091 1.00 95.88 265 GLN A O 1
ATOM 2177 N N . MET A 1 266 ? 18.217 -6.752 -20.118 1.00 95.44 266 MET A N 1
ATOM 2178 C CA . MET A 1 266 ? 18.266 -7.483 -18.856 1.00 95.44 266 MET A CA 1
ATOM 2179 C C . MET A 1 266 ? 16.936 -7.407 -18.106 1.00 95.44 266 MET A C 1
ATOM 2181 O O . MET A 1 266 ? 16.441 -8.442 -17.667 1.00 95.44 266 MET A O 1
ATOM 2185 N N . ALA A 1 267 ? 16.330 -6.220 -18.009 1.00 95.38 267 ALA A N 1
ATOM 2186 C CA . ALA A 1 267 ? 15.041 -6.038 -17.347 1.00 95.38 267 ALA A CA 1
ATOM 2187 C C . ALA A 1 267 ? 13.922 -6.802 -18.068 1.00 95.38 267 ALA A C 1
ATOM 2189 O O . ALA A 1 267 ? 13.212 -7.600 -17.459 1.00 95.38 267 ALA A O 1
ATOM 2190 N N . PHE A 1 268 ? 13.802 -6.616 -19.386 1.00 94.50 268 PHE A N 1
ATOM 2191 C CA . PHE A 1 268 ? 12.739 -7.224 -20.187 1.00 94.50 268 PHE A CA 1
ATOM 2192 C C . PHE A 1 268 ? 12.861 -8.756 -20.282 1.00 94.50 268 PHE A C 1
ATOM 2194 O O . PHE A 1 268 ? 11.867 -9.435 -20.523 1.00 94.50 268 PHE A O 1
ATOM 2201 N N . GLY A 1 269 ? 14.068 -9.306 -20.101 1.00 94.56 269 GLY A N 1
ATOM 2202 C CA . GLY A 1 269 ? 14.339 -10.749 -20.092 1.00 94.56 269 GLY A CA 1
ATOM 2203 C C . GLY A 1 269 ? 14.443 -11.389 -18.700 1.00 94.56 269 GLY A C 1
ATOM 2204 O O . GLY A 1 269 ? 14.752 -12.585 -18.605 1.00 94.56 269 GLY A O 1
ATOM 2205 N N . LEU A 1 270 ? 14.249 -10.619 -17.622 1.00 95.19 270 LEU A N 1
ATOM 2206 C CA . LEU A 1 270 ? 14.396 -11.116 -16.253 1.00 95.19 270 LEU A CA 1
ATOM 2207 C C . LEU A 1 270 ? 13.337 -12.174 -15.939 1.00 95.19 270 LEU A C 1
ATOM 2209 O O . LEU A 1 270 ? 13.682 -13.284 -15.529 1.00 95.19 270 LEU A O 1
ATOM 2213 N N . LEU A 1 271 ? 12.071 -11.845 -16.185 1.00 93.88 271 LEU A N 1
ATOM 2214 C CA . LEU A 1 271 ? 10.926 -12.716 -15.940 1.00 93.88 271 LEU A CA 1
ATOM 2215 C C . LEU A 1 271 ? 10.450 -13.383 -17.232 1.00 93.88 271 LEU A C 1
ATOM 2217 O O . LEU A 1 271 ? 10.729 -12.917 -18.336 1.00 93.88 271 LEU A O 1
ATOM 2221 N N . GLU A 1 272 ? 9.749 -14.501 -17.085 1.00 88.50 272 GLU A N 1
ATOM 2222 C CA . GLU A 1 272 ? 9.213 -15.288 -18.194 1.00 88.50 272 GLU A CA 1
ATOM 2223 C C . GLU A 1 272 ? 7.701 -15.468 -18.025 1.00 88.50 272 GLU A C 1
ATOM 2225 O O . GLU A 1 272 ? 7.177 -15.428 -16.915 1.00 88.50 272 GLU A O 1
ATOM 2230 N N . GLY A 1 273 ? 6.997 -15.705 -19.134 1.00 86.12 273 GLY A N 1
ATOM 2231 C CA . GLY A 1 273 ? 5.561 -15.973 -19.123 1.00 86.12 273 GLY A CA 1
ATOM 2232 C C . GLY A 1 273 ? 4.683 -14.731 -19.294 1.00 86.12 273 GLY A C 1
ATOM 2233 O O . GLY A 1 273 ? 5.081 -13.742 -19.906 1.00 86.12 273 GLY A O 1
ATOM 2234 N N . ASP A 1 274 ? 3.439 -14.852 -18.833 1.00 85.12 274 ASP A N 1
ATOM 2235 C CA . ASP A 1 274 ? 2.382 -13.854 -19.002 1.00 85.12 274 ASP A CA 1
ATOM 2236 C C . ASP A 1 274 ? 2.386 -12.872 -17.821 1.00 85.12 274 ASP A C 1
ATOM 2238 O O . ASP A 1 274 ? 1.830 -13.166 -16.761 1.00 85.12 274 ASP A O 1
ATOM 2242 N N . LEU A 1 275 ? 3.063 -11.738 -18.015 1.00 91.44 275 LEU A N 1
ATOM 2243 C CA . LEU A 1 275 ? 3.214 -10.670 -17.025 1.00 91.44 275 LEU A CA 1
ATOM 2244 C C . LEU A 1 275 ? 1.927 -9.849 -16.940 1.00 91.44 275 LEU A C 1
ATOM 2246 O O . LEU A 1 275 ? 1.339 -9.483 -17.961 1.00 91.44 275 LEU A O 1
ATOM 2250 N N . LYS A 1 276 ? 1.477 -9.560 -15.721 1.00 91.62 276 LYS A N 1
ATOM 2251 C CA . LYS A 1 276 ? 0.153 -8.978 -15.476 1.00 91.62 276 LYS A CA 1
ATOM 2252 C C . LYS A 1 276 ? 0.187 -7.491 -15.151 1.00 91.62 276 LYS A C 1
ATOM 2254 O O . LYS A 1 276 ? -0.837 -6.826 -15.281 1.00 91.62 276 LYS A O 1
ATOM 2259 N N . ASN A 1 277 ? 1.342 -6.952 -14.780 1.00 92.06 277 ASN A N 1
ATOM 2260 C CA . ASN A 1 277 ? 1.525 -5.550 -14.455 1.00 92.06 277 ASN A CA 1
ATOM 2261 C C . ASN A 1 277 ? 1.590 -4.693 -15.739 1.00 92.06 277 ASN A C 1
ATOM 2263 O O . ASN A 1 277 ? 2.578 -4.760 -16.483 1.00 92.06 277 ASN A O 1
ATOM 2267 N N . PRO A 1 278 ? 0.589 -3.826 -16.005 1.00 94.00 278 PRO A N 1
ATOM 2268 C CA . PRO A 1 278 ? 0.560 -2.997 -17.211 1.00 94.00 278 PRO A CA 1
ATOM 2269 C C . PRO A 1 278 ? 1.752 -2.031 -17.319 1.00 94.00 278 PRO A C 1
ATOM 2271 O O . PRO A 1 278 ? 2.148 -1.678 -18.438 1.00 94.00 278 PRO A O 1
ATOM 2274 N N . ARG A 1 279 ? 2.371 -1.641 -16.189 1.00 94.94 279 ARG A N 1
ATOM 2275 C CA . ARG A 1 279 ? 3.521 -0.719 -16.158 1.00 94.94 279 ARG A CA 1
ATOM 2276 C C . ARG A 1 279 ? 4.735 -1.271 -16.894 1.00 94.94 279 ARG A C 1
ATOM 2278 O O . ARG A 1 279 ? 5.473 -0.491 -17.486 1.00 94.94 279 ARG A O 1
ATOM 2285 N N . ILE A 1 280 ? 4.926 -2.591 -16.919 1.00 96.75 280 ILE A N 1
ATOM 2286 C CA . ILE A 1 280 ? 6.043 -3.229 -17.633 1.00 96.75 280 ILE A CA 1
ATOM 2287 C C . ILE A 1 280 ? 5.980 -2.869 -19.118 1.00 96.75 280 ILE A C 1
ATOM 2289 O O . ILE A 1 280 ? 6.932 -2.342 -19.697 1.00 96.75 280 ILE A O 1
ATOM 2293 N N . HIS A 1 281 ? 4.826 -3.096 -19.743 1.00 97.31 281 HIS A N 1
ATOM 2294 C CA . HIS A 1 281 ? 4.649 -2.813 -21.162 1.00 97.31 281 HIS A CA 1
ATOM 2295 C C . HIS A 1 281 ? 4.529 -1.313 -21.451 1.00 97.31 281 HIS A C 1
ATOM 2297 O O . HIS A 1 281 ? 4.999 -0.865 -22.497 1.00 97.31 281 HIS A O 1
ATOM 2303 N N . PHE A 1 282 ? 3.972 -0.523 -20.529 1.00 97.88 282 PHE A N 1
ATOM 2304 C CA . PHE A 1 282 ? 3.956 0.935 -20.650 1.00 97.88 282 PHE A CA 1
ATOM 2305 C C . PHE A 1 282 ? 5.380 1.516 -20.657 1.00 97.88 282 PHE A C 1
ATOM 2307 O O . PHE A 1 282 ? 5.747 2.230 -21.588 1.00 97.88 282 PHE A O 1
ATOM 2314 N N . ASN A 1 283 ? 6.229 1.125 -19.705 1.00 98.06 283 ASN A N 1
ATOM 2315 C CA . ASN A 1 283 ? 7.611 1.604 -19.620 1.00 98.06 283 ASN A CA 1
ATOM 2316 C C . ASN A 1 283 ? 8.474 1.079 -20.778 1.00 98.06 283 ASN A C 1
ATOM 2318 O O . ASN A 1 283 ? 9.305 1.812 -21.319 1.00 98.06 283 ASN A O 1
ATOM 2322 N N . ALA A 1 284 ? 8.229 -0.151 -21.245 1.00 98.19 284 ALA A N 1
ATOM 2323 C CA . ALA A 1 284 ? 8.856 -0.645 -22.469 1.00 98.19 284 ALA A CA 1
ATOM 2324 C C . ALA A 1 284 ? 8.453 0.181 -23.704 1.00 98.19 284 ALA A C 1
ATOM 2326 O O . ALA A 1 284 ? 9.284 0.440 -24.577 1.00 98.19 284 ALA A O 1
ATOM 2327 N N . ALA A 1 285 ? 7.193 0.626 -23.785 1.00 98.25 285 ALA A N 1
ATOM 2328 C CA . ALA A 1 285 ? 6.751 1.546 -24.826 1.00 98.25 285 ALA A CA 1
ATOM 2329 C C . ALA A 1 285 ? 7.501 2.887 -24.734 1.00 98.25 285 ALA A C 1
ATOM 2331 O O . ALA A 1 285 ? 7.994 3.354 -25.761 1.00 98.25 285 ALA A O 1
ATOM 2332 N N . CYS A 1 286 ? 7.664 3.468 -23.539 1.00 98.38 286 CYS A N 1
ATOM 2333 C CA . CYS A 1 286 ? 8.446 4.697 -23.343 1.00 98.38 286 CYS A CA 1
ATOM 2334 C C . CYS A 1 286 ? 9.883 4.551 -23.869 1.00 98.38 286 CYS A C 1
ATOM 2336 O O . CYS A 1 286 ? 10.335 5.364 -24.679 1.00 98.38 286 CYS A O 1
ATOM 2338 N N . TYR A 1 287 ? 10.573 3.462 -23.509 1.00 98.50 287 TYR A N 1
ATOM 2339 C CA . TYR A 1 287 ? 11.914 3.167 -24.023 1.00 98.50 287 TYR A CA 1
ATOM 2340 C C . TYR A 1 287 ? 11.947 3.117 -25.560 1.00 98.50 287 TYR A C 1
ATOM 2342 O O . TYR A 1 287 ? 12.798 3.747 -26.196 1.00 98.50 287 TYR A O 1
ATOM 2350 N N . HIS A 1 288 ? 11.009 2.399 -26.184 1.00 98.50 288 HIS A N 1
ATOM 2351 C CA . HIS A 1 288 ? 10.946 2.284 -27.642 1.00 98.50 288 HIS A CA 1
ATOM 2352 C C . HIS A 1 288 ? 10.606 3.603 -28.340 1.00 98.50 288 HIS A C 1
ATOM 2354 O O . HIS A 1 288 ? 11.139 3.867 -29.419 1.00 98.50 288 HIS A O 1
ATOM 2360 N N . ALA A 1 289 ? 9.785 4.458 -27.729 1.00 98.00 289 ALA A N 1
ATOM 2361 C CA . ALA A 1 289 ? 9.533 5.802 -28.235 1.00 98.00 289 ALA A CA 1
ATOM 2362 C C . ALA A 1 289 ? 10.810 6.657 -28.202 1.00 98.00 289 ALA A C 1
ATOM 2364 O O . ALA A 1 289 ? 11.200 7.230 -29.217 1.00 98.00 289 ALA A O 1
ATOM 2365 N N . LEU A 1 290 ? 11.523 6.669 -27.071 1.00 97.44 290 LEU A N 1
ATOM 2366 C CA . LEU A 1 290 ? 12.752 7.451 -26.886 1.00 97.44 290 LEU A CA 1
ATOM 2367 C C . LEU A 1 290 ? 13.940 6.977 -27.736 1.00 97.44 290 LEU A C 1
ATOM 2369 O O . LEU A 1 290 ? 14.883 7.747 -27.953 1.00 97.44 290 LEU A O 1
ATOM 2373 N N . THR A 1 291 ? 13.897 5.726 -28.199 1.00 96.38 291 THR A N 1
ATOM 2374 C CA . THR A 1 291 ? 14.900 5.096 -29.074 1.00 96.38 291 THR A CA 1
ATOM 2375 C C . THR A 1 291 ? 14.443 4.977 -30.533 1.00 96.38 291 THR A C 1
ATOM 2377 O O . THR A 1 291 ? 15.156 4.401 -31.352 1.00 96.38 291 THR A O 1
ATOM 2380 N N . ASN A 1 292 ? 13.293 5.565 -30.889 1.00 95.12 292 ASN A N 1
ATOM 2381 C CA . ASN A 1 292 ? 12.717 5.575 -32.240 1.00 95.12 292 ASN A CA 1
ATOM 2382 C C . ASN A 1 292 ? 12.440 4.181 -32.845 1.00 95.12 292 ASN A C 1
ATOM 2384 O O . ASN A 1 292 ? 12.480 4.006 -34.064 1.00 95.12 292 ASN A O 1
ATOM 2388 N N . ASN A 1 293 ? 12.100 3.188 -32.020 1.00 96.50 293 ASN A N 1
ATOM 2389 C CA . ASN A 1 293 ? 11.668 1.869 -32.483 1.00 96.50 293 ASN A CA 1
ATOM 2390 C C . ASN A 1 293 ? 10.132 1.790 -32.567 1.00 96.50 293 ASN A C 1
ATOM 2392 O O . ASN A 1 293 ? 9.466 1.299 -31.654 1.00 96.50 293 ASN A O 1
ATOM 2396 N N . LYS A 1 294 ? 9.562 2.278 -33.679 1.00 97.44 294 LYS A N 1
ATOM 2397 C CA . LYS A 1 294 ? 8.101 2.358 -33.876 1.00 97.44 294 LYS A CA 1
ATOM 2398 C C . LYS A 1 294 ? 7.403 0.995 -33.786 1.00 97.44 294 LYS A C 1
ATOM 2400 O O . LYS A 1 294 ? 6.329 0.904 -33.200 1.00 97.44 294 LYS A O 1
ATOM 2405 N N . GLU A 1 295 ? 7.972 -0.063 -34.360 1.00 98.06 295 GLU A N 1
ATOM 2406 C CA . GLU A 1 295 ? 7.324 -1.382 -34.371 1.00 98.06 295 GLU A CA 1
ATOM 2407 C C . GLU A 1 295 ? 7.150 -1.930 -32.948 1.00 98.06 295 GLU A C 1
ATOM 2409 O O . GLU A 1 295 ? 6.033 -2.269 -32.538 1.00 98.06 295 GLU A O 1
ATOM 2414 N N . SER A 1 296 ? 8.236 -1.943 -32.169 1.00 98.12 296 SER A N 1
ATOM 2415 C CA . SER A 1 296 ? 8.199 -2.412 -30.784 1.00 98.12 296 SER A CA 1
ATOM 2416 C C . SER A 1 296 ? 7.379 -1.491 -29.883 1.00 98.12 296 SER A C 1
ATOM 2418 O O . SER A 1 296 ? 6.652 -1.985 -29.024 1.00 98.12 296 SER A O 1
ATOM 2420 N N . LEU A 1 297 ? 7.412 -0.174 -30.120 1.00 98.31 297 LEU A N 1
ATOM 2421 C CA . LEU A 1 297 ? 6.537 0.789 -29.448 1.00 98.31 297 LEU A CA 1
ATOM 2422 C C . LEU A 1 297 ? 5.064 0.384 -29.581 1.00 98.31 297 LEU A C 1
ATOM 2424 O O . LEU A 1 297 ? 4.376 0.208 -28.578 1.00 98.31 297 LEU A O 1
ATOM 2428 N N . LEU A 1 298 ? 4.581 0.193 -30.812 1.00 98.50 298 LEU A N 1
ATOM 2429 C CA . LEU A 1 298 ? 3.175 -0.138 -31.060 1.00 98.50 298 LEU A CA 1
ATOM 2430 C C . LEU A 1 298 ? 2.782 -1.492 -30.459 1.00 98.50 298 LEU A C 1
ATOM 2432 O O . LEU A 1 298 ? 1.642 -1.666 -30.028 1.00 98.50 298 LEU A O 1
ATOM 2436 N N . LYS A 1 299 ? 3.703 -2.462 -30.430 1.00 97.69 299 LYS A N 1
ATOM 2437 C CA . LYS A 1 299 ? 3.475 -3.752 -29.769 1.00 97.69 299 LYS A CA 1
ATOM 2438 C C . LYS A 1 299 ? 3.305 -3.578 -28.258 1.00 97.69 299 LYS A C 1
ATOM 2440 O O . LYS A 1 299 ? 2.318 -4.064 -27.710 1.00 97.69 299 LYS A O 1
ATOM 2445 N N . SER A 1 300 ? 4.218 -2.859 -27.610 1.00 97.69 300 SER A N 1
ATOM 2446 C CA . SER A 1 300 ? 4.183 -2.624 -26.164 1.00 97.69 300 SER A CA 1
ATOM 2447 C C . SER A 1 300 ? 2.959 -1.809 -25.736 1.00 97.69 300 SER A C 1
ATOM 2449 O O . SER A 1 300 ? 2.310 -2.167 -24.758 1.00 97.69 300 SER A O 1
ATOM 2451 N N . VAL A 1 301 ? 2.557 -0.796 -26.515 1.00 98.25 301 VAL A N 1
ATOM 2452 C CA . VAL A 1 301 ? 1.317 -0.034 -26.273 1.00 98.25 301 VAL A CA 1
ATOM 2453 C C . VAL A 1 301 ? 0.097 -0.954 -26.237 1.00 98.25 301 VAL A C 1
ATOM 2455 O O . VAL A 1 301 ? -0.681 -0.894 -25.290 1.00 98.25 301 VAL A O 1
ATOM 2458 N N . ARG A 1 302 ? -0.066 -1.838 -27.232 1.00 97.81 302 ARG A N 1
ATOM 2459 C CA . ARG A 1 302 ? -1.221 -2.754 -27.285 1.00 97.81 302 ARG A CA 1
ATOM 2460 C C . ARG A 1 302 ? -1.252 -3.715 -26.099 1.00 97.81 302 ARG A C 1
ATOM 2462 O O . ARG A 1 302 ? -2.326 -3.971 -25.570 1.00 97.81 302 ARG A O 1
ATOM 2469 N N . LEU A 1 303 ? -0.093 -4.220 -25.675 1.00 96.31 303 LEU A N 1
ATOM 2470 C CA . LEU A 1 303 ? 0.006 -5.100 -24.507 1.00 96.31 303 LEU A CA 1
ATOM 2471 C C . LEU A 1 303 ? -0.377 -4.366 -23.216 1.00 96.31 303 LEU A C 1
ATOM 2473 O O . LEU A 1 303 ? -1.217 -4.851 -22.466 1.00 96.31 303 LEU A O 1
ATOM 2477 N N . ALA A 1 304 ? 0.153 -3.161 -22.997 1.00 96.50 304 ALA A N 1
ATOM 2478 C CA . ALA A 1 304 ? -0.209 -2.341 -21.841 1.00 96.50 304 ALA A CA 1
ATOM 2479 C C . ALA A 1 304 ? -1.709 -1.991 -21.825 1.00 96.50 304 ALA A C 1
ATOM 2481 O O . ALA A 1 304 ? -2.357 -2.078 -20.783 1.00 96.50 304 ALA A O 1
ATOM 2482 N N . ARG A 1 305 ? -2.283 -1.649 -22.987 1.00 96.81 305 ARG A N 1
ATOM 2483 C CA . ARG A 1 305 ? -3.723 -1.391 -23.150 1.00 96.81 305 ARG A CA 1
ATOM 2484 C C . ARG A 1 305 ? -4.575 -2.615 -22.820 1.00 96.81 305 ARG A C 1
ATOM 2486 O O . ARG A 1 305 ? -5.556 -2.478 -22.096 1.00 96.81 305 ARG A O 1
ATOM 2493 N N . ALA A 1 306 ? -4.178 -3.797 -23.295 1.00 95.69 306 ALA A N 1
ATOM 2494 C CA . ALA A 1 306 ? -4.870 -5.054 -23.010 1.00 95.69 306 ALA A CA 1
ATOM 2495 C C . ALA A 1 306 ? -4.864 -5.416 -21.512 1.00 95.69 306 ALA A C 1
ATOM 2497 O O . ALA A 1 306 ? -5.802 -6.048 -21.038 1.00 95.69 306 ALA A O 1
ATOM 2498 N N . LEU A 1 307 ? -3.844 -4.974 -20.769 1.00 93.06 307 LEU A N 1
ATOM 2499 C CA . LEU A 1 307 ? -3.736 -5.125 -19.312 1.00 93.06 307 LEU A CA 1
ATOM 2500 C C . LEU A 1 307 ? -4.394 -3.979 -18.520 1.00 93.06 307 LEU A C 1
ATOM 2502 O O . LEU A 1 307 ? -4.247 -3.908 -17.305 1.00 93.06 307 LEU A O 1
ATOM 2506 N N . GLY A 1 308 ? -5.120 -3.075 -19.185 1.00 93.12 308 GLY A N 1
ATOM 2507 C CA . GLY A 1 308 ? -5.914 -2.036 -18.527 1.00 93.12 308 GLY A CA 1
ATOM 2508 C C . GLY A 1 308 ? -5.241 -0.669 -18.384 1.00 93.12 308 GLY A C 1
ATOM 2509 O O . GLY A 1 308 ? -5.872 0.240 -17.847 1.00 93.12 308 GLY A O 1
ATOM 2510 N N . GLN A 1 309 ? -4.021 -0.457 -18.902 1.00 93.31 309 GLN A N 1
ATOM 2511 C CA . GLN A 1 309 ? -3.384 0.868 -18.875 1.00 93.31 309 GLN A CA 1
ATOM 2512 C C . GLN A 1 309 ? -4.269 1.899 -19.599 1.00 93.31 309 GLN A C 1
ATOM 2514 O O . GLN A 1 309 ? -4.550 1.705 -20.783 1.00 93.31 309 GLN A O 1
ATOM 2519 N N . PRO A 1 310 ? -4.692 3.013 -18.977 1.00 92.31 310 PRO A N 1
ATOM 2520 C CA . PRO A 1 310 ? -5.575 3.987 -19.619 1.00 92.31 310 PRO A CA 1
ATOM 2521 C C . PRO A 1 310 ? -4.963 4.656 -20.858 1.00 92.31 310 PRO A C 1
ATOM 2523 O O . PRO A 1 310 ? -3.781 4.990 -20.891 1.00 92.31 310 PRO A O 1
ATOM 2526 N N . SER A 1 311 ? -5.787 4.925 -21.879 1.00 91.81 311 SER A N 1
ATOM 2527 C CA . SER A 1 311 ? -5.340 5.623 -23.097 1.00 91.81 311 SER A CA 1
ATOM 2528 C C . SER A 1 311 ? -4.853 7.051 -22.810 1.00 91.81 311 SER A C 1
ATOM 2530 O O . SER A 1 311 ? -3.976 7.563 -23.505 1.00 91.81 311 SER A O 1
ATOM 2532 N N . SER A 1 312 ? -5.384 7.687 -21.760 1.00 91.06 312 SER A N 1
ATOM 2533 C CA . SER A 1 312 ? -4.941 8.996 -21.269 1.00 91.06 312 SER A CA 1
ATOM 2534 C C . SER A 1 312 ? -3.474 8.992 -20.839 1.00 91.06 312 SER A C 1
ATOM 2536 O O . SER A 1 312 ? -2.768 9.945 -21.168 1.00 91.06 312 SER A O 1
ATOM 2538 N N . SER A 1 313 ? -2.985 7.917 -20.208 1.00 91.62 313 SER A N 1
ATOM 2539 C CA . SER A 1 313 ? -1.585 7.803 -19.772 1.00 91.62 313 SER A CA 1
ATOM 2540 C C . SER A 1 313 ? -0.613 7.983 -20.941 1.00 91.62 313 SER A C 1
ATOM 2542 O O . SER A 1 313 ? 0.347 8.737 -20.835 1.00 91.62 313 SER A O 1
ATOM 2544 N N . PHE A 1 314 ? -0.908 7.391 -22.102 1.00 95.44 314 PHE A N 1
ATOM 2545 C CA . PHE A 1 314 ? -0.077 7.527 -23.307 1.00 95.44 314 PHE A CA 1
ATOM 2546 C C . PHE A 1 314 ? -0.137 8.925 -23.933 1.00 95.44 314 PHE A C 1
ATOM 2548 O O . PHE A 1 314 ? 0.831 9.382 -24.539 1.00 95.44 314 PHE A O 1
ATOM 2555 N N . ARG A 1 315 ? -1.273 9.622 -23.815 1.00 89.94 315 ARG A N 1
ATOM 2556 C CA . ARG A 1 315 ? -1.419 10.985 -24.351 1.00 89.94 315 ARG A CA 1
ATOM 2557 C C . ARG A 1 315 ? -0.676 12.013 -23.504 1.00 89.94 315 ARG A C 1
ATOM 2559 O O . ARG A 1 315 ? -0.148 12.981 -24.051 1.00 89.94 315 ARG A O 1
ATOM 2566 N N . MET A 1 316 ? -0.651 11.808 -22.189 1.00 90.88 316 MET A N 1
ATOM 2567 C CA . MET A 1 316 ? -0.027 12.719 -21.230 1.00 90.88 316 MET A CA 1
ATOM 2568 C C . MET A 1 316 ? 1.485 12.518 -21.138 1.00 90.88 316 MET A C 1
ATOM 2570 O O . MET A 1 316 ? 2.219 13.504 -21.067 1.00 90.88 316 MET A O 1
ATOM 2574 N N . GLU A 1 317 ? 1.948 11.272 -21.219 1.00 93.44 317 GLU A N 1
ATOM 2575 C CA . GLU A 1 317 ? 3.363 10.929 -21.106 1.00 93.44 317 GLU A CA 1
ATOM 2576 C C . GLU A 1 317 ? 4.212 11.647 -22.171 1.00 93.44 317 GLU A C 1
ATOM 2578 O O . GLU A 1 317 ? 3.889 11.684 -23.369 1.00 93.44 317 GLU A O 1
ATOM 2583 N N . ARG A 1 318 ? 5.281 12.301 -21.708 1.00 95.62 318 ARG A N 1
ATOM 2584 C CA . ARG A 1 318 ? 6.168 13.158 -22.504 1.00 95.62 318 ARG A CA 1
ATOM 2585 C C . ARG A 1 318 ? 7.003 12.353 -23.492 1.00 95.62 318 ARG A C 1
ATOM 2587 O O . ARG A 1 318 ? 7.325 12.874 -24.562 1.00 95.62 318 ARG A O 1
ATOM 2594 N N . ASP A 1 319 ? 7.311 11.102 -23.168 1.00 96.25 319 ASP A N 1
ATOM 2595 C CA . ASP A 1 319 ? 8.182 10.250 -23.978 1.00 96.25 319 ASP A CA 1
ATOM 2596 C C . ASP A 1 319 ? 7.566 9.932 -25.349 1.00 96.25 319 ASP A C 1
ATOM 2598 O O . ASP A 1 319 ? 8.278 9.778 -26.342 1.00 96.25 319 ASP A O 1
ATOM 2602 N N . PHE A 1 320 ? 6.233 9.959 -25.453 1.00 97.12 320 PHE A N 1
ATOM 2603 C CA . PHE A 1 320 ? 5.505 9.726 -26.703 1.00 97.12 320 PHE A CA 1
ATOM 2604 C C . PHE A 1 320 ? 5.307 10.974 -27.567 1.00 97.12 320 PHE A C 1
ATOM 2606 O O . PHE A 1 320 ? 4.620 10.894 -28.585 1.00 97.12 320 PHE A O 1
ATOM 2613 N N . LYS A 1 321 ? 5.872 12.136 -27.205 1.00 95.25 321 LYS A N 1
ATOM 2614 C CA . LYS A 1 321 ? 5.600 13.421 -27.885 1.00 95.25 321 LYS A CA 1
ATOM 2615 C C . LYS A 1 321 ? 5.732 13.368 -29.415 1.00 95.25 321 LYS A C 1
ATOM 2617 O O . LYS A 1 321 ? 4.905 13.960 -30.104 1.00 95.25 321 LYS A O 1
ATOM 2622 N N . GLU A 1 322 ? 6.708 12.622 -29.933 1.00 95.19 322 GLU A N 1
ATOM 2623 C CA . GLU A 1 322 ? 6.976 12.493 -31.375 1.00 95.19 322 GLU A CA 1
ATOM 2624 C C . GLU A 1 322 ? 5.947 11.597 -32.092 1.00 95.19 322 GLU A C 1
ATOM 2626 O O . GLU A 1 322 ? 5.754 11.710 -33.299 1.00 95.19 322 GLU A O 1
ATOM 2631 N N . PHE A 1 323 ? 5.235 10.743 -31.349 1.00 95.69 323 PHE A N 1
ATOM 2632 C CA . PHE A 1 323 ? 4.266 9.774 -31.870 1.00 95.69 323 PHE A CA 1
ATOM 2633 C C . PHE A 1 323 ? 2.804 10.198 -31.685 1.00 95.69 323 PHE A C 1
ATOM 2635 O O . PHE A 1 323 ? 1.919 9.578 -32.261 1.00 95.69 323 PHE A O 1
ATOM 2642 N N . ARG A 1 324 ? 2.511 11.285 -30.956 1.00 90.12 324 ARG A N 1
ATOM 2643 C CA . ARG A 1 324 ? 1.126 11.750 -30.692 1.00 90.12 324 ARG A CA 1
ATOM 2644 C C . ARG A 1 324 ? 0.308 12.088 -31.943 1.00 90.12 324 ARG A C 1
ATOM 2646 O O . ARG A 1 324 ? -0.906 12.209 -31.870 1.00 90.12 324 ARG A O 1
ATOM 2653 N N . ARG A 1 325 ? 0.963 12.318 -33.084 1.00 92.06 325 ARG A N 1
ATOM 2654 C CA . ARG A 1 325 ? 0.298 12.565 -34.378 1.00 92.06 325 ARG A CA 1
ATOM 2655 C C . ARG A 1 325 ? 0.367 11.364 -35.318 1.00 92.06 325 ARG A C 1
ATOM 2657 O O . ARG A 1 325 ? -0.104 11.456 -36.449 1.00 92.06 325 ARG A O 1
ATOM 2664 N N . ASP A 1 326 ? 0.975 10.269 -34.877 1.00 96.75 326 ASP A N 1
ATOM 2665 C CA . ASP A 1 326 ? 1.091 9.053 -35.662 1.00 96.75 326 ASP A CA 1
ATOM 2666 C C . ASP A 1 326 ? -0.244 8.284 -35.622 1.00 96.75 326 ASP A C 1
ATOM 2668 O O . ASP A 1 326 ? -0.734 7.948 -34.539 1.00 96.75 326 ASP A O 1
ATOM 2672 N N . PRO A 1 327 ? -0.862 7.995 -36.781 1.00 97.19 327 PRO A N 1
ATOM 2673 C CA . PRO A 1 327 ? -2.165 7.338 -36.824 1.00 97.19 327 PRO A CA 1
ATOM 2674 C C . PRO A 1 327 ? -2.122 5.895 -36.305 1.00 97.19 327 PRO A C 1
ATOM 2676 O O . PRO A 1 327 ? -3.117 5.416 -35.758 1.00 97.19 327 PRO A O 1
ATOM 2679 N N . ASP A 1 328 ? -0.990 5.196 -36.438 1.00 97.75 328 ASP A N 1
ATOM 2680 C CA . ASP A 1 328 ? -0.848 3.836 -35.919 1.00 97.75 328 ASP A CA 1
ATOM 2681 C C . ASP A 1 328 ? -0.744 3.844 -34.392 1.00 97.75 328 ASP A C 1
ATOM 2683 O O . ASP A 1 328 ? -1.274 2.942 -33.738 1.00 97.75 328 ASP A O 1
ATOM 2687 N N . PHE A 1 329 ? -0.097 4.870 -33.826 1.00 97.75 329 PHE A N 1
ATOM 2688 C CA . PHE A 1 329 ? -0.025 5.083 -32.381 1.00 97.75 329 PHE A CA 1
ATOM 2689 C C . PHE A 1 329 ? -1.401 5.412 -31.797 1.00 97.75 329 PHE A C 1
ATOM 2691 O O . PHE A 1 329 ? -1.834 4.737 -30.864 1.00 97.75 329 PHE A O 1
ATOM 2698 N N . GLU A 1 330 ? -2.143 6.353 -32.394 1.00 96.38 330 GLU A N 1
ATOM 2699 C CA . GLU A 1 330 ? -3.515 6.672 -31.962 1.00 96.38 330 GLU A CA 1
ATOM 2700 C C . GLU A 1 330 ? -4.445 5.454 -32.042 1.00 96.38 330 GLU A C 1
ATOM 2702 O O . GLU A 1 330 ? -5.259 5.212 -31.145 1.00 96.38 330 GLU A O 1
ATOM 2707 N N . LYS A 1 331 ? -4.286 4.628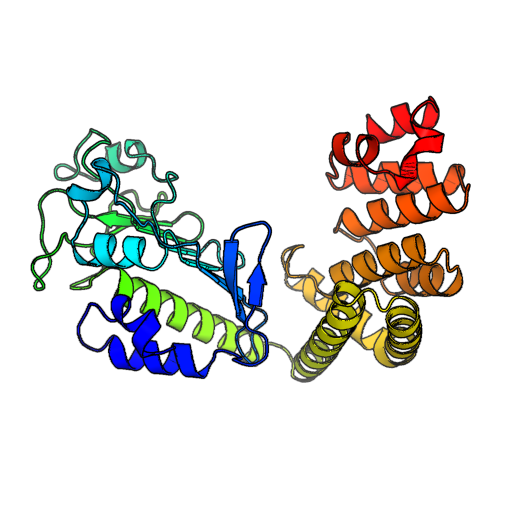 -33.082 1.00 96.94 331 LYS A N 1
ATOM 2708 C CA . LYS A 1 331 ? -5.022 3.368 -33.202 1.00 96.94 331 LYS A CA 1
ATOM 2709 C C . LYS A 1 331 ? -4.646 2.383 -32.093 1.00 96.94 331 LYS A C 1
ATOM 2711 O O . LYS A 1 331 ? -5.531 1.731 -31.550 1.00 96.94 331 LYS A O 1
ATOM 2716 N N . ALA A 1 332 ? -3.361 2.271 -31.756 1.00 96.69 332 ALA A N 1
ATOM 2717 C CA . ALA A 1 332 ? -2.873 1.358 -30.723 1.00 96.69 332 ALA A CA 1
ATOM 2718 C C . ALA A 1 332 ? -3.295 1.763 -29.301 1.00 96.69 332 ALA A C 1
ATOM 2720 O O . ALA A 1 332 ? -3.563 0.886 -28.488 1.00 96.69 332 ALA A O 1
ATOM 2721 N N . ILE A 1 333 ? -3.388 3.058 -28.983 1.00 95.12 333 ILE A N 1
ATOM 2722 C CA . ILE A 1 333 ? -3.860 3.504 -27.657 1.00 95.12 333 ILE A CA 1
ATOM 2723 C C . ILE A 1 333 ? -5.388 3.464 -27.526 1.00 95.12 333 ILE A C 1
ATOM 2725 O O . ILE A 1 333 ? -5.905 3.542 -26.415 1.00 95.12 333 ILE A O 1
ATOM 2729 N N . SER A 1 334 ? -6.110 3.377 -28.645 1.00 86.56 334 SER A N 1
ATOM 2730 C CA . SER A 1 334 ? -7.579 3.325 -28.676 1.00 86.56 334 SER A CA 1
ATOM 2731 C C . SER A 1 334 ? -8.135 1.901 -28.706 1.00 86.56 334 SER A C 1
ATOM 2733 O O . SER A 1 334 ? -9.349 1.736 -28.597 1.00 86.56 334 SER A O 1
ATOM 2735 N N . SER A 1 335 ? -7.268 0.896 -28.879 1.00 69.94 335 SER A N 1
ATOM 2736 C CA . SER A 1 335 ? -7.638 -0.520 -28.798 1.00 69.94 335 SER A CA 1
ATOM 2737 C C . SER A 1 335 ? -7.838 -1.024 -27.375 1.00 69.94 335 SER A C 1
ATOM 2739 O O . SER A 1 335 ? -7.372 -0.354 -26.410 1.00 69.94 335 SER A O 1
#

Secondary structure (DSSP, 8-state):
-TTTTGGG--STTHHHHHHHHHHHEEEEEEEEETTTTEEEEEETTEEEEEEEPPP-SS--GGGGGS-HHHHHHHTT-SEEEEGGGTEEEE--S---GGGGGGS-TTS-SSGGG----EEETTEEEEEEEEEE-TTSSEEEEEEETTT-S-EE--S--HHHHHHHHHHHHHHHHHHHHHHS-HHHHHHHHHHHHHHHHHHHHHHTT-HHHHHHHHHHHHHHHHHHHHHHHHHHHHTT--TTT-HHHHHHHHHHHHHHHHT-HHHHHHHHTTS-S----HHHHHHHHHHHHHTT-HHHHHHHHHHHHHTT--HHHHHH-GGGTTTTT-HHHHHHHH-

Foldseek 3Di:
DLVLLVLLLLDPPLSVLSVVVVVQWDPVPWDADPVQRWTWTDGVPDPWIWTFAQADCDDDPLCVLAWPSLNVSNRSGQWIDTVLFQKIFHQPVPDDLCLLVQQDDQRDSDDSQKGWRIDTDQKTKIFRSPDDAPSRHTWIWIDHSVVSHTHGPHRDDDSSVSSVVVVVVVVVVVVVLVPPDPLLNVLVVLLVVLVVVLVVCVVVVVLVVSLVSQLVCLVVCLVSLAVNQVVCVVVVPDPVRSSSLVSLLVLLLSCLVVLPPSSPVSSLPSYDDDRQDLSNLVSQLLSCLQVVPVVSNLVSLLSSVVSPNALVCLCPDPSCVVCNPPPSNVVSSVD

Radius of gyration: 23.75 Å; chains: 1; bounding box: 61×46×66 Å